Protein AF-0000000066308007 (afdb_homodimer)

Solvent-accessible surface area (backbone atoms only — not comparable to full-atom values): 14172 Å² total; per-residue (Å²): 117,72,58,58,56,45,52,54,43,48,51,48,31,51,53,23,46,52,50,33,68,73,47,66,70,82,47,74,56,42,32,33,19,32,52,32,23,48,40,46,24,46,46,45,45,50,49,50,47,42,51,47,39,41,73,73,72,40,85,70,68,54,69,69,58,38,45,49,50,35,39,74,67,61,76,40,51,70,71,55,44,50,50,50,50,50,46,53,49,48,39,49,38,63,68,66,31,72,88,63,61,59,62,69,59,53,55,56,48,53,76,45,44,66,56,53,49,52,51,47,51,50,51,47,52,50,48,53,58,69,75,99,115,72,57,57,57,46,51,54,43,48,52,48,30,50,53,23,47,53,48,32,66,73,47,66,69,80,46,73,56,42,32,34,20,33,52,32,23,48,38,46,25,48,48,45,46,49,49,51,48,41,52,46,39,42,72,72,72,41,85,72,68,55,69,69,57,40,45,49,50,35,40,74,69,61,74,41,52,70,71,56,44,51,51,51,50,51,47,53,50,48,39,49,37,63,67,68,31,69,91,65,58,60,61,69,58,52,55,56,48,54,75,45,44,66,57,52,50,52,52,47,51,50,52,48,54,50,48,52,59,69,75,100

Foldseek 3Di:
DLLVLLVVLLVLLVVLLVLLLVFDPPDDVRVVSNLVSLLSNLVSLLVLLQSLCVLVVHDRDDSLVSLVSCCVVVLDDPVLSVLNVLSVVLSVCSVPVVPDRDVVSVVVNSVCSVVVSVSSVSSSVSSVVSVD/DLLVLLVVLLVLLVVLLVLLLVFDPPDDVRVVSNLVSLLSNLVSLLVLLQSLCVLVVHDGDDSLVSLVSCCVVVLDDPVLSVLNVLSVVLSVCSVPVVVDRDVVSVVVNSVCSVVVSVSSVSSSVVSVVSVD

Secondary structure (DSSP, 8-state):
-HHHHHHHHHHHHHHHHHHHHH----SHHHHHHHHHHHHHHHHHHHHHHHHHHHHTT-----HHHHHHHHHHTTSS-HHHHHHHHHHHHHHHHHHH-GGG--HHHHHHHHTTHHHHHHHHHHHHHHHHHHH-/-HHHHHHHHHHHHHHHHHHHHH----SHHHHHHHHHHHHHHHHHHHHHHHHHHHHTTPPP--HHHHHHHHHHTTSS-HHHHHHHHHHHHHHHHHHH-GGG--HHHHHHHHTTHHHHHHHHHHHHHHHHHHH-

Organism: Archaeoglobus fulgidus (strain ATCC 49558 / DSM 4304 / JCM 9628 / NBRC 100126 / VC-16) (NCBI:txid224325)

Radius of gyration: 19.22 Å; Cα contacts (8 Å, |Δi|>4): 285; chains: 2; bounding box: 39×49×45 Å

InterPro domains:
  IPR008201 Ribonuclease HepT-like [PF01934] (5-120)
  IPR037038 tRNA nuclease HepT-like superfamily [G3DSA:1.20.120.580] (2-130)
  IPR052379 Type VII TA system RNase [PTHR33397] (5-122)

pLDDT: mean 93.44, std 7.89, range [47.69, 98.88]

Structure (mmCIF, N/CA/C/O backbone):
data_AF-0000000066308007-model_v1
#
loop_
_entity.id
_entity.type
_entity.pdbx_description
1 polymer 'Putative RNase AF_0947'
#
loop_
_atom_site.group_PDB
_atom_site.id
_atom_site.type_symbol
_atom_site.label_atom_id
_atom_site.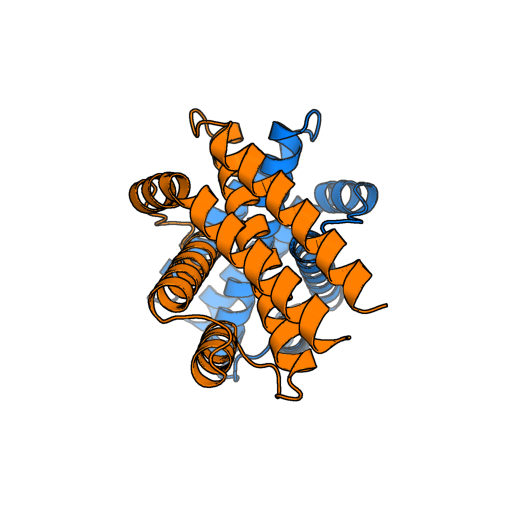label_alt_id
_atom_site.label_comp_id
_atom_site.label_asym_id
_atom_site.label_entity_id
_atom_site.label_seq_id
_atom_site.pdbx_PDB_ins_code
_atom_site.Cartn_x
_atom_site.Cartn_y
_atom_site.Cartn_z
_atom_site.occupancy
_atom_site.B_iso_or_equiv
_atom_site.auth_seq_id
_atom_site.auth_comp_id
_atom_site.auth_asym_id
_atom_site.auth_atom_id
_atom_site.pdbx_PDB_model_num
ATOM 1 N N . MET A 1 1 ? 5.168 10.391 25.219 1 47.69 1 MET A N 1
ATOM 2 C CA . MET A 1 1 ? 5.664 9.289 24.391 1 47.69 1 MET A CA 1
ATOM 3 C C . MET A 1 1 ? 4.941 9.25 23.047 1 47.69 1 MET A C 1
ATOM 5 O O . MET A 1 1 ? 5.562 9.031 22 1 47.69 1 MET A O 1
ATOM 9 N N . ARG A 1 2 ? 3.602 9.68 23.141 1 63.56 2 ARG A N 1
ATOM 10 C CA . ARG A 1 2 ? 2.707 9.68 21.984 1 63.56 2 ARG A CA 1
ATOM 11 C C . ARG A 1 2 ? 3.02 10.844 21.047 1 63.56 2 ARG A C 1
ATOM 13 O O . ARG A 1 2 ? 2.951 10.703 19.828 1 63.56 2 ARG A O 1
ATOM 20 N N . ARG A 1 3 ? 3.717 11.75 21.531 1 77.06 3 ARG A N 1
ATOM 21 C CA . ARG A 1 3 ? 4.047 12.93 20.75 1 77.06 3 ARG A CA 1
ATOM 22 C C . ARG A 1 3 ? 5.191 12.641 19.781 1 77.06 3 ARG A C 1
ATOM 24 O O . ARG A 1 3 ? 5.156 13.07 18.625 1 77.06 3 ARG A O 1
ATOM 31 N N . ARG A 1 4 ? 6.074 11.844 20.312 1 87 4 ARG A N 1
ATOM 32 C CA . ARG A 1 4 ? 7.246 11.539 19.5 1 87 4 ARG A CA 1
ATOM 33 C C . ARG A 1 4 ? 6.852 10.734 18.266 1 87 4 ARG A C 1
ATOM 35 O O . ARG A 1 4 ? 7.355 10.992 17.156 1 87 4 ARG A O 1
ATOM 42 N N . ARG A 1 5 ? 5.961 9.898 18.375 1 88.56 5 ARG A N 1
ATOM 43 C CA . ARG A 1 5 ? 5.527 9.078 17.25 1 88.56 5 ARG A CA 1
ATOM 44 C C . ARG A 1 5 ? 4.812 9.914 16.203 1 88.56 5 ARG A C 1
ATOM 46 O O . ARG A 1 5 ? 4.996 9.703 14.992 1 88.56 5 ARG A O 1
ATOM 53 N N . TYR A 1 6 ? 4.105 10.891 16.641 1 93.94 6 TYR A N 1
ATOM 54 C CA . TYR A 1 6 ? 3.418 11.789 15.727 1 93.94 6 TYR A CA 1
ATOM 55 C C . TYR A 1 6 ? 4.418 12.594 14.898 1 93.94 6 TYR A C 1
ATOM 57 O O . TYR A 1 6 ? 4.246 12.75 13.688 1 93.94 6 TYR A O 1
ATOM 65 N N . LEU A 1 7 ? 5.367 13.055 15.578 1 93.56 7 LEU A N 1
ATOM 66 C CA . LEU A 1 7 ? 6.348 13.906 14.914 1 93.56 7 LEU A CA 1
ATOM 67 C C . LEU A 1 7 ? 7.172 13.117 13.906 1 93.56 7 LEU A C 1
ATOM 69 O O . LEU A 1 7 ? 7.504 13.617 12.836 1 93.56 7 LEU A O 1
ATOM 73 N N . GLU A 1 8 ? 7.5 11.953 14.289 1 92.5 8 GLU A N 1
ATOM 74 C CA . GLU A 1 8 ? 8.227 11.086 13.359 1 92.5 8 GLU A CA 1
ATOM 75 C C . GLU A 1 8 ? 7.402 10.812 12.102 1 92.5 8 GLU A C 1
ATOM 77 O O . GLU A 1 8 ? 7.934 10.844 10.992 1 92.5 8 GLU A O 1
ATOM 82 N N . LYS A 1 9 ? 6.176 10.562 12.297 1 94 9 LYS A N 1
ATOM 83 C CA . LYS A 1 9 ? 5.297 10.32 11.156 1 94 9 LYS A CA 1
ATOM 84 C C . LYS A 1 9 ? 5.16 11.57 10.289 1 94 9 LYS A C 1
ATOM 86 O O . LYS A 1 9 ? 5.188 11.477 9.062 1 94 9 LYS A O 1
ATOM 91 N N . LEU A 1 10 ? 5.059 12.641 10.961 1 95.5 10 LEU A N 1
ATOM 92 C CA . LEU A 1 10 ? 4.922 13.891 10.227 1 95.5 10 LEU A CA 1
ATOM 93 C C . LEU A 1 10 ? 6.164 14.156 9.375 1 95.5 10 LEU A C 1
ATOM 95 O O . LEU A 1 10 ? 6.055 14.641 8.25 1 95.5 10 LEU A O 1
ATOM 99 N N . GLU A 1 11 ? 7.266 13.891 9.891 1 94.38 11 GLU A N 1
ATOM 100 C CA . GLU A 1 11 ? 8.5 14.055 9.133 1 94.38 11 GLU A CA 1
ATOM 101 C C . GLU A 1 11 ? 8.508 13.18 7.887 1 94.38 11 GLU A C 1
ATOM 103 O O . GLU A 1 11 ? 8.984 13.602 6.828 1 94.38 11 GLU A O 1
ATOM 108 N N . TRP A 1 12 ? 8 12.023 8.047 1 93.88 12 TRP A N 1
ATOM 109 C CA . TRP A 1 12 ? 7.934 11.109 6.906 1 93.88 12 TRP A CA 1
ATOM 110 C C . TRP A 1 12 ? 6.969 11.633 5.844 1 93.88 12 TRP A C 1
ATOM 112 O O . TRP A 1 12 ? 7.246 11.531 4.648 1 93.88 12 TRP A O 1
ATOM 122 N N . VAL A 1 13 ? 5.855 12.125 6.305 1 96.5 13 VAL A N 1
ATOM 123 C CA . VAL A 1 13 ? 4.902 12.703 5.371 1 96.5 13 VAL A CA 1
ATOM 124 C C . VAL A 1 13 ? 5.574 13.812 4.566 1 96.5 13 VAL A C 1
ATOM 126 O O . VAL A 1 13 ? 5.445 13.867 3.342 1 96.5 13 VAL A O 1
ATOM 129 N N . GLU A 1 14 ? 6.246 14.625 5.262 1 96.5 14 GLU A N 1
ATOM 130 C CA . GLU A 1 14 ? 6.93 15.75 4.621 1 96.5 14 GLU A CA 1
ATOM 131 C C . GLU A 1 14 ? 7.926 15.258 3.572 1 96.5 14 GLU A C 1
ATOM 133 O O . GLU A 1 14 ? 7.977 15.797 2.463 1 96.5 14 GLU A O 1
ATOM 138 N N . ARG A 1 15 ? 8.648 14.32 3.938 1 94.75 15 ARG A N 1
ATOM 139 C CA . ARG A 1 15 ? 9.656 13.766 3.037 1 94.75 15 ARG A CA 1
ATOM 140 C C . ARG A 1 15 ? 9.016 13.234 1.762 1 94.75 15 ARG A C 1
ATOM 142 O O . ARG A 1 15 ? 9.484 13.516 0.658 1 94.75 15 ARG A O 1
ATOM 149 N N . GLU A 1 16 ? 7.965 12.492 1.927 1 95.94 16 GLU A N 1
ATOM 150 C CA . GLU A 1 16 ? 7.332 11.852 0.775 1 95.94 16 GLU A CA 1
ATOM 151 C C . GLU A 1 16 ? 6.602 12.875 -0.088 1 95.94 16 GLU A C 1
ATOM 153 O O . GLU A 1 16 ? 6.621 12.789 -1.317 1 95.94 16 GLU A O 1
ATOM 158 N N . ILE A 1 17 ? 6.008 13.805 0.536 1 97.31 17 ILE A N 1
ATOM 159 C CA . ILE A 1 17 ? 5.305 14.836 -0.216 1 97.31 17 ILE A CA 1
ATOM 160 C C . ILE A 1 17 ? 6.309 15.68 -0.993 1 97.31 17 ILE A C 1
ATOM 162 O O . ILE A 1 17 ? 6.102 15.977 -2.174 1 97.31 17 ILE A O 1
ATOM 166 N N . ASN A 1 18 ? 7.395 16.062 -0.322 1 96.88 18 ASN A N 1
ATOM 167 C CA . ASN A 1 18 ? 8.438 16.812 -1.016 1 96.88 18 ASN A CA 1
ATOM 168 C C . ASN A 1 18 ? 8.977 16.047 -2.215 1 96.88 18 ASN A C 1
ATOM 170 O O . ASN A 1 18 ? 9.148 16.609 -3.297 1 96.88 18 ASN A O 1
ATOM 174 N N . PHE A 1 19 ? 9.188 14.828 -2.049 1 97 19 PH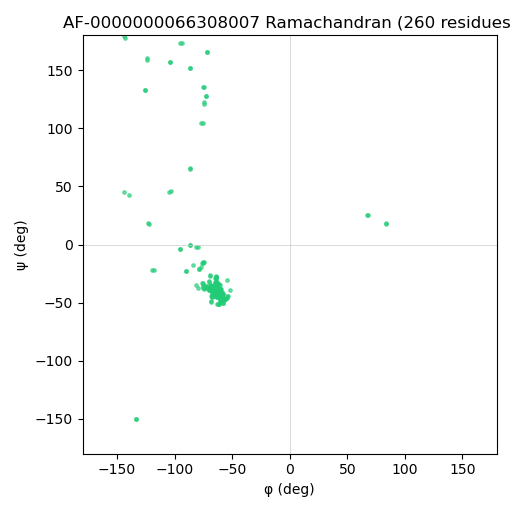E A N 1
ATOM 175 C CA . PHE A 1 19 ? 9.68 14.016 -3.158 1 97 19 PHE A CA 1
ATOM 176 C C . PHE A 1 19 ? 8.68 14.008 -4.309 1 97 19 PHE A C 1
ATOM 178 O O . PHE A 1 19 ? 9.039 14.273 -5.457 1 97 19 PHE A O 1
ATOM 185 N N . ALA A 1 20 ? 7.438 13.703 -3.975 1 97 20 ALA A N 1
ATOM 186 C CA . ALA A 1 20 ? 6.414 13.562 -5.008 1 97 20 ALA A CA 1
ATOM 187 C C . ALA A 1 20 ? 6.242 14.867 -5.781 1 97 20 ALA A C 1
ATOM 189 O O . ALA A 1 20 ? 6.039 14.852 -7 1 97 20 ALA A O 1
ATOM 190 N N . THR A 1 21 ? 6.324 15.945 -5.074 1 95.81 21 THR A N 1
ATOM 191 C CA . THR A 1 21 ? 6.082 17.25 -5.695 1 95.81 21 THR A CA 1
ATOM 192 C C . THR A 1 21 ? 7.305 17.703 -6.484 1 95.81 21 THR A C 1
ATOM 194 O O . THR A 1 21 ? 7.184 18.516 -7.41 1 95.81 21 THR A O 1
ATOM 197 N N . GLU A 1 22 ? 8.43 17.188 -6.191 1 95.56 22 GLU A N 1
ATOM 198 C CA . GLU A 1 22 ? 9.672 17.641 -6.805 1 95.56 22 GLU A CA 1
ATOM 199 C C . GLU A 1 22 ? 10.047 16.766 -8 1 95.56 22 GLU A C 1
ATOM 201 O O . GLU A 1 22 ? 11.023 17.047 -8.695 1 95.56 22 GLU A O 1
ATOM 206 N N . HIS A 1 23 ? 9.305 15.758 -8.25 1 95.19 23 HIS A N 1
ATOM 207 C CA . HIS A 1 23 ? 9.633 14.828 -9.328 1 95.19 23 HIS A CA 1
ATOM 208 C C . HIS A 1 23 ? 8.461 14.664 -10.281 1 95.19 23 HIS A C 1
ATOM 210 O O . HIS A 1 23 ? 7.316 14.5 -9.852 1 95.19 23 HIS A O 1
ATOM 216 N N . ALA A 1 24 ? 8.789 14.758 -11.586 1 92.5 24 ALA A N 1
ATOM 217 C CA . ALA A 1 24 ? 7.793 14.492 -12.617 1 92.5 24 ALA A CA 1
ATOM 218 C C . ALA A 1 24 ? 7.734 13.008 -12.961 1 92.5 24 ALA A C 1
ATOM 220 O O . ALA A 1 24 ? 8.711 12.281 -12.773 1 92.5 24 ALA A O 1
ATOM 221 N N . MET A 1 25 ? 6.598 12.602 -13.383 1 92.94 25 MET A N 1
ATOM 222 C CA . MET A 1 25 ? 6.441 11.227 -13.844 1 92.94 25 MET A CA 1
ATOM 223 C C . MET A 1 25 ? 6.816 11.094 -15.312 1 92.94 25 MET A C 1
ATOM 225 O O . MET A 1 25 ? 5.996 10.68 -16.141 1 92.94 25 MET A O 1
ATOM 229 N N . SER A 1 26 ? 8.016 11.305 -15.562 1 93.75 26 SER A N 1
ATOM 230 C CA . SER A 1 26 ? 8.484 11.508 -16.938 1 93.75 26 SER A CA 1
ATOM 231 C C . SER A 1 26 ? 8.875 10.188 -17.578 1 93.75 26 SER A C 1
ATOM 233 O O . SER A 1 26 ? 9.031 10.109 -18.797 1 93.75 26 SER A O 1
ATOM 235 N N . ASP A 1 27 ? 9.195 9.188 -16.906 1 95.38 27 ASP A N 1
ATOM 236 C CA . ASP A 1 27 ? 9.484 7.824 -17.359 1 95.38 27 ASP A CA 1
ATOM 237 C C . ASP A 1 27 ? 8.969 6.793 -16.359 1 95.38 27 ASP A C 1
ATOM 239 O O . ASP A 1 27 ? 8.43 7.152 -15.312 1 95.38 27 ASP A O 1
ATOM 243 N N . GLU A 1 28 ? 9.156 5.566 -16.719 1 95.19 28 GLU A N 1
ATOM 244 C CA . GLU A 1 28 ? 8.562 4.496 -15.922 1 95.19 28 GLU A CA 1
ATOM 245 C C . GLU A 1 28 ? 9.172 4.43 -14.523 1 95.19 28 GLU A C 1
ATOM 247 O O . GLU A 1 28 ? 8.477 4.125 -13.555 1 95.19 28 GLU A O 1
ATOM 252 N N . VAL A 1 29 ? 10.43 4.695 -14.414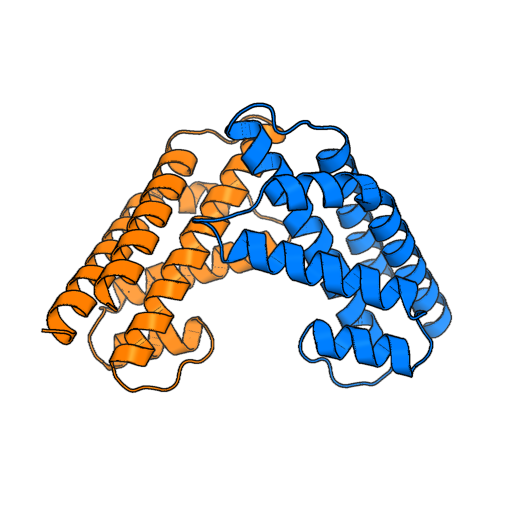 1 97.31 29 VAL A N 1
ATOM 253 C CA . VAL A 1 29 ? 11.117 4.648 -13.125 1 97.31 29 VAL A CA 1
ATOM 254 C C . VAL A 1 29 ? 10.609 5.785 -12.234 1 97.31 29 VAL A C 1
ATOM 256 O O . VAL A 1 29 ? 10.219 5.551 -11.094 1 97.31 29 VAL A O 1
ATOM 259 N N . ARG A 1 30 ? 10.57 6.953 -12.734 1 96.75 30 ARG A N 1
ATOM 260 C CA . ARG A 1 30 ? 10.117 8.109 -11.961 1 96.75 30 ARG A CA 1
ATOM 261 C C . ARG A 1 30 ? 8.633 8 -11.633 1 96.75 30 ARG A C 1
ATOM 263 O O . ARG A 1 30 ? 8.203 8.406 -10.547 1 96.75 30 ARG A O 1
ATOM 270 N N . LYS A 1 31 ? 7.926 7.473 -12.578 1 95.62 31 LYS A N 1
ATOM 271 C CA . LYS A 1 31 ? 6.504 7.262 -12.328 1 95.62 31 LYS A CA 1
ATOM 272 C C . LYS A 1 31 ? 6.289 6.367 -11.109 1 95.62 31 LYS A C 1
ATOM 274 O O . LYS A 1 31 ? 5.531 6.719 -10.203 1 95.62 31 LYS A O 1
ATOM 279 N N . ARG A 1 32 ? 6.961 5.27 -11.102 1 95.75 32 ARG A N 1
ATOM 280 C CA . ARG A 1 32 ? 6.84 4.348 -9.977 1 95.75 32 ARG A CA 1
ATOM 281 C C . ARG A 1 32 ? 7.312 5 -8.68 1 95.75 32 ARG A C 1
ATOM 283 O O . ARG A 1 32 ? 6.703 4.805 -7.625 1 95.75 32 ARG A O 1
ATOM 290 N N . ALA A 1 33 ? 8.352 5.758 -8.773 1 97 33 ALA A N 1
ATOM 291 C CA . ALA 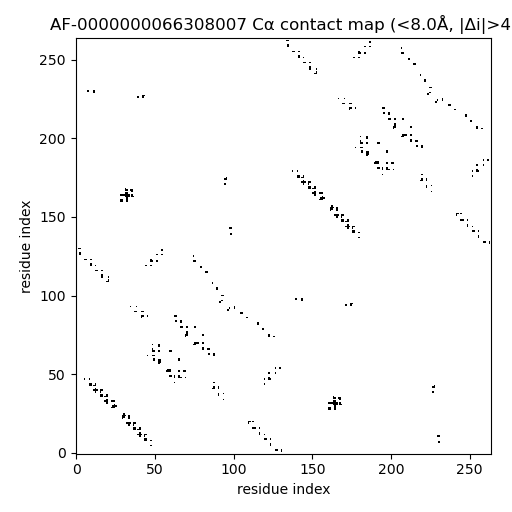A 1 33 ? 8.883 6.422 -7.59 1 97 33 ALA A CA 1
ATOM 292 C C . ALA A 1 33 ? 7.875 7.414 -7.016 1 97 33 ALA A C 1
ATOM 294 O O . ALA A 1 33 ? 7.664 7.461 -5.801 1 97 33 ALA A O 1
ATOM 295 N N . VAL A 1 34 ? 7.273 8.141 -7.879 1 96.75 34 VAL A N 1
ATOM 296 C CA . VAL A 1 34 ? 6.305 9.148 -7.457 1 96.75 34 VAL A CA 1
ATOM 297 C C . VAL A 1 34 ? 5.07 8.469 -6.875 1 96.75 34 VAL A C 1
ATOM 299 O O . VAL A 1 34 ? 4.559 8.883 -5.832 1 96.75 34 VAL A O 1
ATOM 302 N N . LEU A 1 35 ? 4.613 7.473 -7.504 1 95.69 35 LEU A N 1
ATOM 303 C CA . LEU A 1 35 ? 3.453 6.738 -7.012 1 95.69 35 LEU A CA 1
ATOM 304 C C . LEU A 1 35 ? 3.727 6.148 -5.633 1 95.69 35 LEU A C 1
ATOM 306 O O . LEU A 1 35 ? 2.867 6.199 -4.75 1 95.69 35 LEU A O 1
ATOM 310 N N . TYR A 1 36 ? 4.871 5.68 -5.414 1 95.31 36 TYR A N 1
ATOM 311 C CA . TYR A 1 36 ? 5.273 5.168 -4.109 1 95.31 36 TYR A CA 1
ATOM 312 C C . TYR A 1 36 ? 5.188 6.258 -3.047 1 95.31 36 TYR A C 1
ATOM 314 O O . TYR A 1 36 ? 4.664 6.031 -1.955 1 95.31 36 TYR A O 1
ATOM 322 N N . SER A 1 37 ? 5.719 7.336 -3.398 1 95.81 37 SER A N 1
ATOM 323 C CA . SER A 1 37 ? 5.793 8.43 -2.438 1 95.81 37 SER A CA 1
ATOM 324 C C . SER A 1 37 ? 4.402 8.945 -2.076 1 95.81 37 SER A C 1
ATOM 326 O O . SER A 1 37 ? 4.129 9.242 -0.911 1 95.81 37 SER A O 1
ATOM 328 N N . ILE A 1 38 ? 3.568 9.023 -3.092 1 96.31 38 ILE A N 1
ATOM 329 C CA . ILE A 1 38 ? 2.197 9.453 -2.836 1 96.31 38 ILE A CA 1
ATOM 330 C C . ILE A 1 38 ? 1.504 8.445 -1.921 1 96.31 38 ILE A C 1
ATOM 332 O O . ILE A 1 38 ? 0.912 8.828 -0.908 1 96.31 38 ILE A O 1
ATOM 336 N N . MET A 1 39 ? 1.573 7.246 -2.271 1 95.12 39 MET A N 1
ATOM 337 C CA . MET A 1 39 ? 0.941 6.184 -1.496 1 95.12 39 MET A CA 1
ATOM 338 C C . MET A 1 39 ? 1.439 6.191 -0.055 1 95.12 39 MET A C 1
ATOM 340 O O . MET A 1 39 ? 0.642 6.133 0.883 1 95.12 39 MET A O 1
ATOM 344 N N . THR A 1 40 ? 2.727 6.285 0.116 1 94.94 40 THR A N 1
ATOM 345 C CA . THR A 1 40 ? 3.336 6.27 1.441 1 94.94 40 THR A CA 1
ATOM 346 C C . THR A 1 40 ? 2.902 7.484 2.252 1 94.94 40 THR A C 1
ATOM 348 O O . THR A 1 40 ? 2.559 7.363 3.43 1 94.94 40 THR A O 1
ATOM 351 N N . ALA A 1 41 ? 2.908 8.641 1.624 1 96.06 41 ALA A N 1
ATOM 352 C CA . ALA A 1 41 ? 2.48 9.844 2.322 1 96.06 41 ALA A CA 1
ATOM 353 C C . ALA A 1 41 ? 1.061 9.695 2.861 1 96.06 41 ALA A C 1
ATOM 355 O O . ALA A 1 41 ? 0.802 9.977 4.035 1 96.06 41 ALA A O 1
ATOM 356 N N . VAL A 1 42 ? 0.204 9.219 1.976 1 97 42 VAL A N 1
ATOM 357 C CA . VAL A 1 42 ? -1.196 9.078 2.361 1 97 42 VAL A CA 1
ATOM 358 C C . VAL A 1 42 ? -1.329 8.031 3.463 1 97 42 VAL A C 1
ATOM 360 O O . VAL A 1 42 ? -2.072 8.227 4.426 1 97 42 VAL A O 1
ATOM 363 N N . GLU A 1 43 ? -0.637 6.996 3.326 1 95.38 43 GLU A N 1
ATOM 364 C CA . GLU A 1 43 ? -0.661 5.941 4.336 1 95.38 43 GLU A CA 1
ATOM 365 C C . GLU A 1 43 ? -0.243 6.477 5.703 1 95.38 43 GLU A C 1
ATOM 367 O O . GLU A 1 43 ? -0.881 6.176 6.715 1 95.38 43 GLU A O 1
ATOM 372 N N . VAL A 1 44 ? 0.755 7.172 5.754 1 95.88 44 VAL A N 1
ATOM 373 C CA . VAL A 1 44 ? 1.265 7.695 7.02 1 95.88 44 VAL A CA 1
ATOM 374 C C . VAL A 1 44 ? 0.268 8.688 7.605 1 95.88 44 VAL A C 1
ATOM 376 O O . VAL A 1 44 ? 0.051 8.719 8.82 1 95.88 44 VAL A O 1
ATOM 379 N N . VAL A 1 45 ? -0.343 9.484 6.75 1 97.44 45 VAL A N 1
ATOM 380 C CA . VAL A 1 45 ? -1.36 10.414 7.227 1 97.44 45 VAL A CA 1
ATOM 381 C C . VAL A 1 45 ? -2.523 9.641 7.844 1 97.44 45 VAL A C 1
ATOM 383 O O . VAL A 1 45 ? -3.037 10.016 8.898 1 97.44 45 VAL A O 1
ATOM 386 N N . MET A 1 46 ? -2.912 8.578 7.203 1 97.56 46 MET A N 1
ATOM 387 C CA . MET A 1 46 ? -3.996 7.77 7.75 1 97.56 46 MET A CA 1
ATOM 388 C C . MET A 1 46 ? -3.592 7.145 9.078 1 97.56 46 MET A C 1
ATOM 390 O O . MET A 1 46 ? -4.43 6.965 9.969 1 97.56 46 MET A O 1
ATOM 394 N N . ASP A 1 47 ? -2.336 6.824 9.25 1 95.44 47 ASP A N 1
ATOM 395 C CA . ASP A 1 47 ? -1.833 6.348 10.539 1 95.44 47 ASP A CA 1
ATOM 396 C C . ASP A 1 47 ? -1.978 7.418 11.617 1 95.44 47 ASP A C 1
ATOM 398 O O . ASP A 1 47 ? -2.326 7.113 12.758 1 95.44 47 ASP A O 1
ATOM 402 N N . ILE A 1 48 ? -1.67 8.617 11.227 1 96.81 48 ILE A N 1
ATOM 403 C CA . ILE A 1 48 ? -1.826 9.734 12.156 1 96.81 48 ILE A CA 1
ATOM 404 C C . ILE A 1 48 ? -3.295 9.875 12.555 1 96.81 48 ILE A C 1
ATOM 406 O O . ILE A 1 48 ? -3.611 10.062 13.727 1 96.81 48 ILE A O 1
ATOM 410 N N . VAL A 1 49 ? -4.18 9.734 11.57 1 98.25 49 VAL A N 1
ATOM 411 C CA . VAL A 1 49 ? -5.617 9.789 11.82 1 98.25 49 VAL A CA 1
ATOM 412 C C . VAL A 1 49 ? -6.008 8.711 12.828 1 98.25 49 VAL A C 1
ATOM 414 O O . VAL A 1 49 ? -6.699 8.984 13.805 1 98.25 49 VAL A O 1
ATOM 417 N N . ALA A 1 50 ? -5.551 7.566 12.609 1 97.31 50 ALA A N 1
ATOM 418 C CA . ALA A 1 50 ? -5.875 6.449 13.492 1 97.31 50 ALA A CA 1
ATOM 419 C C . ALA A 1 50 ? -5.348 6.691 14.906 1 97.31 50 ALA A C 1
ATOM 421 O O . ALA A 1 50 ? -6.031 6.398 15.891 1 97.31 50 ALA A O 1
ATOM 422 N N . MET A 1 51 ? -4.145 7.168 14.961 1 96.69 51 MET A N 1
ATOM 423 C CA . MET A 1 51 ? -3.545 7.461 16.25 1 96.69 51 MET A CA 1
ATOM 424 C C . MET A 1 51 ? -4.363 8.5 17.016 1 96.69 51 MET A C 1
ATOM 426 O O . MET A 1 51 ? -4.566 8.383 18.219 1 96.69 51 MET A O 1
ATOM 430 N N . LEU A 1 52 ? -4.797 9.492 16.297 1 97.06 52 LEU A N 1
ATOM 431 C CA . LEU A 1 52 ? -5.594 10.539 16.938 1 97.06 52 LEU A CA 1
ATOM 432 C C . LEU A 1 52 ? -6.93 9.992 17.422 1 97.06 52 LEU A C 1
ATOM 434 O O . LEU A 1 52 ? -7.406 10.359 18.484 1 97.06 52 LEU A O 1
ATOM 438 N N . VAL A 1 53 ? -7.594 9.164 16.641 1 97.75 53 VAL A N 1
ATOM 439 C CA . VAL A 1 53 ? -8.844 8.516 17.047 1 97.75 53 VAL A CA 1
ATOM 440 C C . VAL A 1 53 ? -8.641 7.766 18.359 1 97.75 53 VAL A C 1
ATOM 442 O O . VAL A 1 53 ? -9.461 7.871 19.266 1 97.75 53 VAL A O 1
ATOM 445 N N . LYS A 1 54 ? -7.559 7.051 18.391 1 96.62 54 LYS A N 1
ATOM 446 C CA . LYS A 1 54 ? -7.23 6.309 19.609 1 96.62 54 LYS A CA 1
ATOM 447 C C . LYS A 1 54 ? -7.023 7.254 20.781 1 96.62 54 LYS A C 1
ATOM 449 O O . LYS A 1 54 ? -7.508 6.992 21.891 1 96.62 54 LYS A O 1
ATOM 454 N N . ASP A 1 55 ? -6.375 8.312 20.562 1 95.06 55 ASP A N 1
ATOM 455 C CA . ASP A 1 55 ? -6.102 9.289 21.609 1 95.06 55 ASP A CA 1
ATOM 456 C C . ASP A 1 55 ? -7.398 9.914 22.125 1 95.06 55 ASP A C 1
ATOM 458 O O . ASP A 1 55 ? -7.473 10.336 23.281 1 95.06 55 ASP A O 1
ATOM 462 N N . LEU A 1 56 ? -8.383 9.984 21.312 1 95.44 56 LEU A N 1
ATOM 463 C CA . LEU A 1 56 ? -9.688 10.523 21.688 1 95.44 56 LEU A CA 1
ATOM 464 C C . LEU A 1 56 ? -10.508 9.484 22.453 1 95.44 56 LEU A C 1
ATOM 466 O O . LEU A 1 56 ? -11.633 9.758 22.859 1 95.44 56 LEU A O 1
ATOM 470 N N . GLY A 1 57 ? -9.914 8.305 22.578 1 96.06 57 GLY A N 1
ATOM 471 C CA . GLY A 1 57 ? -10.594 7.254 23.312 1 96.06 57 GLY A CA 1
ATOM 472 C C . GLY A 1 57 ? -11.602 6.488 22.484 1 96.06 57 GLY A C 1
ATOM 473 O O 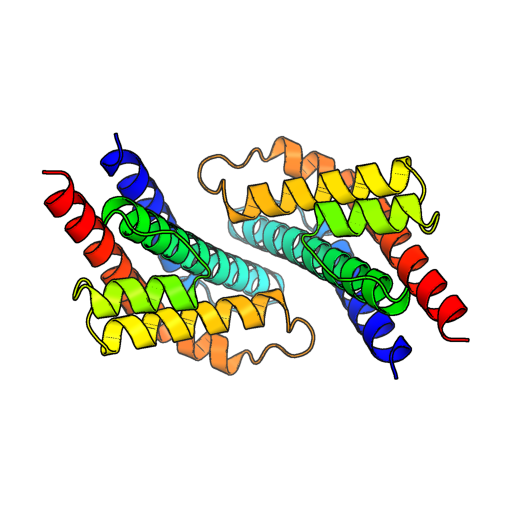. GLY A 1 57 ? -12.516 5.863 23.031 1 96.06 57 GLY A O 1
ATOM 474 N N . LYS A 1 58 ? -11.484 6.586 21.25 1 97.56 58 LYS A N 1
ATOM 475 C CA . LYS A 1 58 ? -12.43 5.914 20.359 1 97.56 58 LYS A CA 1
ATOM 476 C C . LYS A 1 58 ? -11.812 4.672 19.734 1 97.56 58 LYS A C 1
ATOM 478 O O . LYS A 1 58 ? -10.586 4.566 19.625 1 97.56 58 LYS A O 1
ATOM 483 N N . GLN A 1 59 ? -12.641 3.787 19.328 1 98.38 59 GLN A N 1
ATOM 484 C CA . GLN A 1 59 ? -12.188 2.578 18.656 1 98.38 59 GLN A CA 1
ATOM 485 C C . GLN A 1 59 ? -11.703 2.887 17.234 1 98.38 59 GLN A C 1
ATOM 487 O O . GLN A 1 59 ? -12.398 3.547 16.469 1 98.38 59 GLN A O 1
ATOM 492 N N . VAL A 1 60 ? -10.547 2.453 16.969 1 98.25 60 VAL A N 1
ATOM 493 C CA . VAL A 1 60 ? -10.008 2.623 15.625 1 98.25 60 VAL A CA 1
ATOM 494 C C . VAL A 1 60 ? -10.68 1.64 14.672 1 98.25 60 VAL A C 1
ATOM 496 O O . VAL A 1 60 ? -10.891 0.474 15.016 1 98.25 60 VAL A O 1
ATOM 499 N N . GLU A 1 61 ? -11.062 2.105 13.508 1 97.81 61 GLU A N 1
ATOM 500 C CA . GLU A 1 61 ? -11.68 1.3 12.461 1 97.81 61 GLU A CA 1
ATOM 501 C C . GLU A 1 61 ? -11.039 1.582 11.102 1 97.81 61 GLU A C 1
ATOM 503 O O . GLU A 1 61 ? -9.82 1.73 11 1 97.81 61 GLU A O 1
ATOM 508 N N . ASP A 1 62 ? -11.758 1.462 10.008 1 97 62 ASP A N 1
ATOM 509 C CA . ASP A 1 62 ? -11.188 1.728 8.695 1 97 62 ASP A CA 1
ATOM 510 C C . ASP A 1 62 ? -10.953 3.223 8.492 1 97 62 ASP A C 1
ATOM 512 O O . ASP A 1 62 ? -11.539 4.051 9.188 1 97 62 ASP A O 1
ATOM 516 N N . ASP A 1 63 ? -10.219 3.523 7.52 1 97.75 63 ASP A N 1
ATOM 517 C CA . ASP A 1 63 ? -9.75 4.891 7.32 1 97.75 63 ASP A CA 1
ATOM 518 C C . ASP A 1 63 ? -10.93 5.852 7.156 1 97.75 63 ASP A C 1
ATOM 520 O O . ASP A 1 63 ? -10.93 6.945 7.73 1 97.75 63 ASP A O 1
ATOM 524 N N . TYR A 1 64 ? -11.938 5.457 6.383 1 98.44 64 TYR A N 1
ATOM 525 C CA . TYR A 1 64 ? -13.078 6.324 6.145 1 98.44 64 TYR A CA 1
ATOM 526 C C . TYR A 1 64 ? -13.852 6.586 7.434 1 98.44 64 TYR A C 1
ATOM 528 O O . TYR A 1 64 ? -14.227 7.723 7.719 1 98.44 64 TYR A O 1
ATOM 536 N N . THR A 1 65 ? -14.016 5.562 8.156 1 98.69 65 THR A N 1
ATOM 537 C CA . THR A 1 65 ? -14.695 5.684 9.445 1 98.69 65 THR A CA 1
ATOM 538 C C . THR A 1 65 ? -13.875 6.539 10.406 1 98.69 65 THR A C 1
ATOM 540 O O . THR A 1 65 ? -14.43 7.375 11.125 1 98.69 65 THR A O 1
ATOM 543 N N . ASN A 1 66 ? -12.602 6.324 10.422 1 98.81 66 ASN A N 1
ATOM 544 C CA . ASN A 1 66 ? -11.727 7.109 11.289 1 98.81 66 ASN A CA 1
ATOM 545 C C . ASN A 1 66 ? -11.781 8.594 10.953 1 98.81 66 ASN A C 1
ATOM 547 O O . ASN A 1 66 ? -11.797 9.438 11.844 1 98.81 66 ASN A O 1
ATOM 551 N N . ILE A 1 67 ? -11.844 8.891 9.672 1 98.88 67 ILE A N 1
ATOM 552 C CA . ILE A 1 67 ? -11.969 10.273 9.242 1 98.88 67 ILE A CA 1
ATOM 553 C C . ILE A 1 67 ? -13.281 10.859 9.75 1 98.88 67 ILE A C 1
ATOM 555 O O . ILE A 1 67 ? -13.32 11.977 10.273 1 98.88 67 ILE A O 1
ATOM 559 N N . SER A 1 68 ? -14.328 10.102 9.609 1 98.81 68 SER A N 1
ATOM 560 C CA . SER A 1 68 ? -15.648 10.547 10.055 1 98.81 68 SER A CA 1
ATOM 561 C C . SER A 1 68 ? -15.656 10.828 11.555 1 98.81 68 SER A C 1
ATOM 563 O O . SER A 1 68 ? -16.297 11.773 12.008 1 98.81 68 SER A O 1
ATOM 565 N N . LYS A 1 69 ? -14.977 10.031 12.281 1 98.62 69 LYS A N 1
ATOM 566 C CA . LYS A 1 69 ? -14.898 10.219 13.727 1 98.62 69 LYS A CA 1
ATOM 567 C C . LYS A 1 69 ? -14.227 11.547 14.07 1 98.62 69 LYS A C 1
ATOM 569 O O . LYS A 1 69 ? -14.68 12.266 14.969 1 98.62 69 LYS A O 1
ATOM 574 N N . LEU A 1 70 ? -13.156 11.812 13.367 1 98.38 70 LEU A N 1
ATOM 575 C CA . LEU A 1 70 ? -12.477 13.078 13.633 1 98.38 70 LEU A CA 1
ATOM 576 C C . LEU A 1 70 ? -13.375 14.258 13.297 1 98.38 70 LEU A C 1
ATOM 578 O O . LEU A 1 70 ? -13.328 15.289 13.977 1 98.38 70 LEU A O 1
ATOM 582 N N . LEU A 1 71 ? -14.133 14.078 12.18 1 98.62 71 LEU A N 1
ATOM 583 C CA . LEU A 1 71 ? -15.07 15.125 11.797 1 98.62 71 LEU A CA 1
ATOM 584 C C . LEU A 1 71 ? -16.156 15.305 12.852 1 98.62 71 LEU A C 1
ATOM 586 O O . LEU A 1 71 ? -16.469 16.438 13.242 1 98.62 71 LEU A O 1
ATOM 590 N N . GLU A 1 72 ? -16.656 14.219 13.312 1 98.25 72 GLU A N 1
ATOM 591 C CA . GLU A 1 72 ? -17.703 14.242 14.328 1 98.25 72 GLU A CA 1
ATOM 592 C C . GLU A 1 72 ? -17.203 14.883 15.617 1 98.25 72 GLU A C 1
ATOM 594 O O . GLU A 1 72 ? -17.969 15.562 16.312 1 98.25 72 GLU A O 1
ATOM 599 N N . GLU A 1 73 ? -15.977 14.719 15.953 1 97.19 73 GLU A N 1
ATOM 600 C CA . GLU A 1 73 ? -15.375 15.25 17.172 1 97.19 73 GLU A CA 1
ATOM 601 C C . GLU A 1 73 ? -14.875 16.672 16.969 1 97.19 73 GLU A C 1
ATOM 603 O O . GLU A 1 73 ? -14.242 17.266 17.844 1 97.19 73 GLU A O 1
ATOM 608 N N . CYS A 1 74 ? -15.062 17.125 15.766 1 97.19 74 CYS A N 1
ATOM 609 C CA . CYS A 1 74 ? -14.742 18.5 15.406 1 97.19 74 CYS A CA 1
ATOM 610 C C . CYS A 1 74 ? -13.234 18.75 15.453 1 97.19 74 CYS A C 1
ATOM 612 O O . CYS A 1 74 ? -12.789 19.844 15.75 1 97.19 74 CYS A O 1
ATOM 614 N N . VAL A 1 75 ? -12.523 17.703 15.281 1 96.81 75 VAL A N 1
ATOM 615 C CA . VAL A 1 75 ? -11.07 17.828 15.18 1 96.81 75 VAL A CA 1
ATOM 616 C C . VAL A 1 75 ? -10.688 18.391 13.82 1 96.81 75 VAL A C 1
ATOM 618 O O . VAL A 1 75 ? -9.703 19.125 13.695 1 96.81 75 VAL A O 1
ATOM 621 N N . ILE A 1 76 ? -11.438 17.953 12.836 1 98.12 76 ILE A N 1
ATOM 622 C CA . ILE A 1 76 ? -11.25 18.453 11.477 1 98.12 76 ILE A CA 1
ATOM 623 C C . ILE A 1 76 ? -12.578 19.016 10.953 1 98.12 76 ILE A C 1
ATOM 625 O O . ILE A 1 76 ? -13.641 18.703 11.5 1 98.12 76 ILE A O 1
ATOM 629 N N . GLU A 1 77 ? -12.461 19.875 9.945 1 98.06 77 GLU A N 1
ATOM 630 C CA . GLU A 1 77 ? -13.641 20.406 9.273 1 98.06 77 GLU A CA 1
ATOM 631 C C . GLU A 1 77 ? -14 19.578 8.039 1 98.06 77 GLU A C 1
ATOM 633 O O . GLU A 1 77 ? -13.234 18.703 7.633 1 98.06 77 GLU A O 1
ATOM 638 N N . GLU A 1 78 ? -15.156 19.891 7.414 1 98.38 78 GLU A N 1
ATOM 639 C CA . GLU A 1 78 ? -15.664 19.094 6.297 1 98.38 78 GLU A CA 1
ATOM 640 C C . GLU A 1 78 ? -14.711 19.141 5.109 1 98.38 78 GLU A C 1
ATOM 642 O O . GLU A 1 78 ? -14.516 18.125 4.43 1 98.38 78 GLU A O 1
ATOM 647 N N . SER A 1 79 ? -14.109 20.266 4.859 1 97.94 79 SER A N 1
ATOM 648 C CA . SER A 1 79 ? -13.188 20.391 3.732 1 97.94 79 SER A CA 1
ATOM 649 C C . SER A 1 79 ? -11.961 19.516 3.926 1 97.94 79 SER A C 1
ATOM 651 O O . SER A 1 79 ? -11.461 18.906 2.969 1 97.94 79 SER A O 1
ATOM 653 N N . GLU A 1 80 ? -11.477 19.438 5.18 1 98.19 80 GLU A N 1
ATOM 654 C CA . GLU A 1 80 ? -10.328 18.594 5.496 1 98.19 80 GLU A CA 1
ATOM 655 C C . GLU A 1 80 ? -10.688 17.109 5.406 1 98.19 80 GLU A C 1
ATOM 657 O O . GLU A 1 80 ? -9.891 16.297 4.914 1 98.19 80 GLU A O 1
ATOM 662 N N . ALA A 1 81 ? -11.906 16.828 5.883 1 98.62 81 ALA A N 1
ATOM 663 C CA . ALA A 1 81 ? -12.391 15.445 5.789 1 98.62 81 ALA A CA 1
ATOM 664 C C . ALA A 1 81 ? -12.484 15 4.332 1 98.62 81 ALA A C 1
ATOM 666 O O . ALA A 1 81 ? -12.07 13.891 3.986 1 98.62 81 ALA A O 1
ATOM 667 N N . GLU A 1 82 ? -13.031 15.875 3.551 1 98.12 82 GLU A N 1
ATOM 668 C CA . GLU A 1 82 ? -13.164 15.57 2.129 1 98.12 82 GLU A CA 1
ATOM 669 C C . GLU A 1 82 ? -11.805 15.359 1.474 1 98.12 82 GLU A C 1
ATOM 671 O O . GLU A 1 82 ? -11.641 14.453 0.65 1 98.12 82 GLU A O 1
ATOM 676 N N . LEU A 1 83 ? -10.883 16.188 1.813 1 97.88 83 LEU A N 1
ATOM 677 C CA . LEU A 1 83 ? -9.523 16.062 1.291 1 97.88 83 LEU A CA 1
ATOM 678 C C . LEU A 1 83 ? -8.914 14.719 1.683 1 97.88 83 LEU A C 1
ATOM 680 O O . LEU A 1 83 ? -8.328 14.023 0.844 1 97.88 83 LEU A O 1
ATOM 684 N N . LEU A 1 84 ? -9.062 14.359 2.941 1 98.44 84 LEU A N 1
ATOM 685 C CA . LEU A 1 84 ? -8.516 13.094 3.434 1 98.44 84 LEU A CA 1
ATOM 686 C C . LEU A 1 84 ? -9.172 11.914 2.723 1 98.44 84 LEU A C 1
ATOM 688 O O . LEU A 1 84 ? -8.484 10.961 2.34 1 98.44 84 LEU A O 1
ATOM 692 N N . ARG A 1 85 ? -10.438 11.992 2.527 1 98.38 85 ARG A N 1
ATOM 693 C CA . ARG A 1 85 ? -11.148 10.914 1.842 1 98.38 85 ARG A CA 1
ATOM 694 C C . ARG A 1 85 ? -10.688 10.789 0.395 1 98.38 85 ARG A C 1
ATOM 696 O O . ARG A 1 85 ? -10.547 9.68 -0.123 1 98.38 85 ARG A O 1
ATOM 703 N N . ARG A 1 86 ? -10.508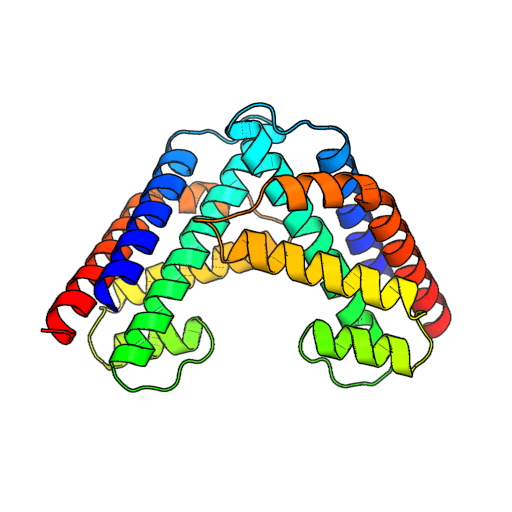 11.859 -0.209 1 96.81 86 ARG A N 1
ATOM 704 C CA . ARG A 1 86 ? -10.047 11.867 -1.594 1 96.81 86 ARG A CA 1
ATOM 705 C C . ARG A 1 86 ? -8.688 11.195 -1.726 1 96.81 86 ARG A C 1
ATOM 707 O O . ARG A 1 86 ? -8.484 10.367 -2.617 1 96.81 86 ARG A O 1
ATOM 714 N N . TYR A 1 87 ? -7.785 11.523 -0.857 1 97.44 87 TYR A N 1
ATOM 715 C CA . TYR A 1 87 ? -6.445 10.953 -0.944 1 97.44 87 TYR A CA 1
ATOM 716 C C . TYR A 1 87 ? -6.445 9.492 -0.522 1 97.44 87 TYR A C 1
ATOM 718 O O . TYR A 1 87 ? -5.676 8.688 -1.05 1 97.44 87 TYR A O 1
ATOM 726 N N . ASN A 1 88 ? -7.27 9.203 0.457 1 9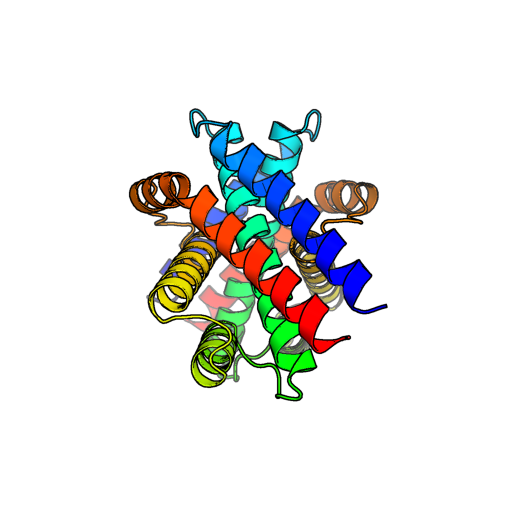7.12 88 ASN A N 1
ATOM 727 C CA . ASN A 1 88 ? -7.441 7.789 0.78 1 97.12 88 ASN A CA 1
ATOM 728 C C . ASN A 1 88 ? -7.961 6.996 -0.419 1 97.12 88 ASN A C 1
ATOM 730 O O . ASN A 1 88 ? -7.5 5.883 -0.677 1 97.12 88 ASN A O 1
ATOM 734 N N . GLY A 1 89 ? -8.93 7.609 -1.106 1 94.88 89 GLY A N 1
ATOM 735 C CA . GLY A 1 89 ? -9.406 7.008 -2.34 1 94.88 89 GLY A CA 1
ATOM 736 C C . GLY A 1 89 ? -8.32 6.844 -3.387 1 94.88 89 GLY A C 1
ATOM 737 O O . GLY A 1 89 ? -8.258 5.82 -4.07 1 94.88 89 GLY A O 1
ATOM 738 N N . LEU A 1 90 ? -7.531 7.828 -3.561 1 94.44 90 LEU A N 1
ATOM 739 C CA . LEU A 1 90 ? -6.434 7.777 -4.52 1 94.44 90 LEU A CA 1
ATOM 740 C C . LEU A 1 90 ? -5.465 6.652 -4.176 1 94.44 90 LEU A C 1
ATOM 742 O O . LEU A 1 90 ? -5.031 5.906 -5.059 1 94.44 90 LEU A O 1
ATOM 746 N N . ARG A 1 91 ? -5.07 6.621 -2.945 1 94 91 ARG A N 1
ATOM 747 C CA . ARG A 1 91 ? -4.172 5.559 -2.502 1 94 91 ARG A CA 1
ATOM 748 C C . ARG A 1 91 ? -4.738 4.184 -2.842 1 94 91 ARG A C 1
ATOM 750 O O . ARG A 1 91 ? -4.016 3.316 -3.338 1 94 91 ARG A O 1
ATOM 757 N N . ASN A 1 92 ? -6.062 3.963 -2.594 1 91.06 92 ASN A N 1
ATOM 758 C CA . ASN A 1 92 ? -6.727 2.707 -2.924 1 91.06 92 ASN A CA 1
ATOM 759 C C . ASN A 1 92 ? -6.691 2.43 -4.426 1 91.06 92 ASN A C 1
ATOM 761 O O . ASN A 1 92 ? -6.516 1.285 -4.844 1 91.06 92 ASN A O 1
ATOM 765 N N . ALA A 1 93 ? -6.875 3.42 -5.148 1 92 93 ALA A N 1
ATOM 766 C CA . ALA A 1 93 ? -6.832 3.281 -6.602 1 92 93 ALA A CA 1
ATOM 767 C C . ALA A 1 93 ? -5.434 2.881 -7.07 1 92 93 ALA A C 1
ATOM 769 O O . ALA A 1 93 ? -5.289 2.051 -7.973 1 92 93 ALA A O 1
ATOM 770 N N . ILE A 1 94 ? -4.434 3.477 -6.488 1 91.75 94 ILE A N 1
ATOM 771 C CA . ILE A 1 94 ? -3.055 3.166 -6.844 1 91.75 94 ILE A CA 1
ATOM 772 C C . ILE A 1 94 ? -2.73 1.728 -6.445 1 91.75 94 ILE A C 1
ATOM 774 O O . ILE A 1 94 ? -2.107 0.99 -7.215 1 91.75 94 ILE A O 1
ATOM 778 N N . ALA A 1 95 ? -3.229 1.291 -5.328 1 86.62 95 ALA A N 1
ATOM 779 C CA . ALA A 1 95 ? -2.922 -0.032 -4.793 1 86.62 95 ALA A CA 1
ATOM 780 C C . ALA A 1 95 ? -3.672 -1.121 -5.555 1 86.62 95 ALA A C 1
ATOM 782 O O . ALA A 1 95 ? -3.162 -2.23 -5.727 1 86.62 95 ALA A O 1
ATOM 783 N N . HIS A 1 96 ? -4.895 -0.821 -6.047 1 83.75 96 HIS A N 1
ATOM 784 C CA . HIS A 1 96 ? -5.754 -1.899 -6.523 1 83.75 96 HIS A CA 1
ATOM 785 C C . HIS A 1 96 ? -6.062 -1.738 -8.008 1 83.75 96 HIS A C 1
ATOM 787 O O . HIS A 1 96 ? -6.484 -2.693 -8.664 1 83.75 96 HIS A O 1
ATOM 793 N N . HIS A 1 97 ? -5.961 -0.672 -8.531 1 73.81 97 HIS A N 1
ATOM 794 C CA . HIS A 1 97 ? -6.406 -0.501 -9.906 1 73.81 97 HIS A CA 1
ATOM 795 C C . HIS A 1 97 ? -5.223 -0.456 -10.867 1 73.81 97 HIS A C 1
ATOM 797 O O . HIS A 1 97 ? -5.188 0.373 -11.781 1 73.81 97 HIS A O 1
ATOM 803 N N . TYR A 1 98 ? -4.359 -1.394 -10.625 1 67.62 98 TYR A N 1
ATOM 804 C CA . TYR A 1 98 ? -3.092 -1.417 -11.344 1 67.62 98 TYR A CA 1
ATOM 805 C C . TYR A 1 98 ? -3.32 -1.391 -12.852 1 67.62 98 TYR A C 1
ATOM 807 O O . TYR A 1 98 ? -2.537 -0.797 -13.594 1 67.62 98 TYR A O 1
ATOM 815 N N . ASN A 1 99 ? -4.367 -1.922 -13.289 1 64.69 99 ASN A N 1
ATOM 816 C CA . ASN A 1 99 ? -4.578 -2.041 -14.727 1 64.69 99 ASN A CA 1
ATOM 817 C C . ASN A 1 99 ? -5.172 -0.765 -15.312 1 64.69 99 ASN A C 1
ATOM 819 O O . ASN A 1 99 ? -5.016 -0.493 -16.5 1 64.69 99 ASN A O 1
ATOM 823 N N . HIS A 1 100 ? -5.66 -0.056 -14.453 1 79.12 100 HIS A N 1
ATOM 824 C CA . HIS A 1 100 ? -6.414 1.064 -15 1 79.12 100 HIS A CA 1
ATOM 825 C C . HIS A 1 100 ? -6.254 2.312 -14.141 1 79.12 100 HIS A C 1
ATOM 827 O O . HIS A 1 100 ? -7.207 3.07 -13.953 1 79.12 100 HIS A O 1
ATOM 833 N N . LEU A 1 101 ? -5.035 2.496 -13.805 1 84.62 101 LEU A N 1
ATOM 834 C CA . LEU A 1 101 ? -4.836 3.703 -13.008 1 84.62 101 LEU A CA 1
ATOM 835 C C . LEU A 1 101 ? -4.934 4.949 -13.875 1 84.62 101 LEU A C 1
ATOM 837 O O . LEU A 1 101 ? -4.285 5.035 -14.922 1 84.62 101 LEU A O 1
ATOM 841 N N . ASP A 1 102 ? -5.867 5.84 -13.547 1 86.31 102 ASP A N 1
ATOM 842 C CA . ASP A 1 102 ? -6.02 7.121 -14.227 1 86.31 102 ASP A CA 1
ATOM 843 C C . ASP A 1 102 ? -4.938 8.109 -13.797 1 86.31 102 ASP A C 1
ATOM 845 O O . ASP A 1 102 ? -5.066 8.766 -12.766 1 86.31 102 ASP A O 1
ATOM 849 N N . LEU A 1 103 ? -3.992 8.328 -14.602 1 87.12 103 LEU A N 1
ATOM 850 C CA . LEU A 1 103 ? -2.84 9.148 -14.25 1 87.12 103 LEU A CA 1
ATOM 851 C C . LEU A 1 103 ? -3.238 10.609 -14.117 1 87.12 103 LEU A C 1
ATOM 853 O O . LEU A 1 103 ? -2.564 11.383 -13.43 1 87.12 103 LEU A O 1
ATOM 857 N N . SER A 1 104 ? -4.312 10.992 -14.828 1 90.12 104 SER A N 1
ATOM 858 C CA . SER A 1 104 ? -4.77 12.375 -14.695 1 90.12 104 SER A CA 1
ATOM 859 C C . SER A 1 104 ? -5.234 12.664 -13.273 1 90.12 104 SER A C 1
ATOM 861 O O . SER A 1 104 ? -5.074 13.781 -12.773 1 90.12 104 SER A O 1
ATOM 863 N N . LYS A 1 105 ? -5.777 11.664 -12.594 1 90.38 105 LYS A N 1
ATOM 864 C CA . LYS A 1 105 ? -6.184 11.805 -11.195 1 90.38 105 LYS A CA 1
ATOM 865 C C . LYS A 1 105 ? -4.969 11.945 -10.281 1 90.38 105 LYS A C 1
ATOM 867 O O . LYS A 1 105 ? -4.984 12.734 -9.336 1 90.38 105 LYS A O 1
ATOM 872 N N . VAL A 1 106 ? -3.965 11.227 -10.602 1 92.75 106 VAL A N 1
ATOM 873 C CA . VAL A 1 106 ? -2.729 11.305 -9.828 1 92.75 106 VAL A CA 1
ATOM 874 C C . VAL A 1 106 ? -2.107 12.695 -9.977 1 92.75 106 VAL A C 1
ATOM 876 O O . VAL A 1 106 ? -1.718 13.312 -8.992 1 92.75 106 VAL A O 1
ATOM 879 N N . GLU A 1 107 ? -2.133 13.141 -11.195 1 91.31 107 GLU A N 1
ATOM 880 C CA . GLU A 1 107 ? -1.544 14.453 -11.469 1 91.31 107 GLU A CA 1
ATOM 881 C C . GLU A 1 107 ? -2.303 15.562 -10.75 1 91.31 107 GLU A C 1
ATOM 883 O O . GLU A 1 107 ? -1.692 16.484 -10.211 1 91.31 107 GLU A O 1
ATOM 888 N N . ARG A 1 108 ? -3.543 15.453 -10.773 1 91.38 108 ARG A N 1
ATOM 889 C CA . ARG A 1 108 ? -4.359 16.438 -10.062 1 91.38 108 ARG A CA 1
ATOM 890 C C . ARG A 1 108 ? -4.098 16.391 -8.562 1 91.38 108 ARG A C 1
ATOM 892 O O . ARG A 1 108 ? -4.031 17.422 -7.91 1 91.38 108 ARG A O 1
ATOM 899 N N . ALA A 1 109 ? -3.965 15.203 -8.055 1 91.06 109 ALA A N 1
ATOM 900 C CA . ALA A 1 109 ? -3.707 15.039 -6.629 1 91.06 109 ALA A CA 1
ATOM 901 C C . ALA A 1 109 ? -2.359 15.641 -6.242 1 91.06 109 ALA A C 1
ATOM 903 O O . ALA A 1 109 ? -2.207 16.188 -5.145 1 91.06 109 ALA A O 1
ATOM 904 N N . LEU A 1 110 ? -1.466 15.555 -7.121 1 92.88 110 LEU A N 1
ATOM 905 C CA . LEU A 1 110 ? -0.126 16.078 -6.859 1 92.88 110 LEU A CA 1
ATOM 906 C C . LEU A 1 110 ? -0.154 17.578 -6.656 1 92.88 110 LEU A C 1
ATOM 908 O O . LEU A 1 110 ? 0.663 18.125 -5.91 1 92.88 110 LEU A O 1
ATOM 912 N N . THR A 1 111 ? -1.128 18.219 -7.281 1 91.12 111 THR A N 1
ATOM 913 C CA . THR A 1 111 ? -1.178 19.688 -7.223 1 91.12 111 THR A CA 1
ATOM 914 C C . THR A 1 111 ? -1.67 20.156 -5.855 1 91.12 111 THR A C 1
ATOM 916 O O . THR A 1 111 ? -1.491 21.312 -5.492 1 91.12 111 THR A O 1
ATOM 919 N N . GLN A 1 112 ? -2.225 19.266 -5.117 1 92.75 112 GLN A N 1
ATOM 920 C CA . GLN A 1 112 ? -2.789 19.672 -3.832 1 92.75 112 GLN A CA 1
ATOM 921 C C . GLN A 1 112 ? -2.172 18.875 -2.686 1 92.75 112 GLN A C 1
ATOM 923 O O . GLN A 1 112 ? -2.703 18.859 -1.574 1 92.75 112 GLN A O 1
ATOM 928 N N . LEU A 1 113 ? -1.066 18.281 -2.928 1 95.56 113 LEU A N 1
ATOM 929 C CA . LEU A 1 113 ? -0.406 17.469 -1.911 1 95.56 113 LEU A CA 1
ATOM 930 C C . LEU A 1 113 ? 0.033 18.328 -0.729 1 95.56 113 LEU A C 1
ATOM 932 O O . LEU A 1 113 ? 0.067 17.859 0.408 1 95.56 113 LEU A O 1
ATOM 936 N N . ASP A 1 114 ? 0.296 19.594 -1.043 1 95.12 114 ASP A N 1
ATOM 937 C CA . ASP A 1 114 ? 0.675 20.5 0.028 1 95.12 114 ASP A CA 1
ATOM 938 C C . ASP A 1 114 ? -0.465 20.688 1.028 1 95.12 114 ASP A C 1
ATOM 940 O O . ASP A 1 114 ? -0.227 20.859 2.225 1 95.12 114 ASP A O 1
ATOM 944 N N . GLU A 1 115 ? -1.637 20.688 0.543 1 97.06 115 GLU A N 1
ATOM 945 C CA . GLU A 1 115 ? -2.795 20.781 1.427 1 97.06 115 GLU A CA 1
ATOM 946 C C . GLU A 1 115 ? -2.912 19.562 2.334 1 97.06 115 GLU A C 1
ATOM 948 O O . GLU A 1 115 ? -3.324 19.688 3.49 1 97.06 115 GLU A O 1
ATOM 953 N N . LEU A 1 116 ? -2.572 18.438 1.786 1 98 116 LEU A N 1
ATOM 954 C CA . LEU A 1 116 ? -2.549 17.234 2.607 1 98 116 LEU A CA 1
ATOM 955 C C . LEU A 1 116 ? -1.543 17.359 3.744 1 98 116 LEU A C 1
ATOM 957 O O . LEU A 1 116 ? -1.824 16.969 4.879 1 98 116 LEU A O 1
ATOM 961 N N . TYR A 1 117 ? -0.444 17.906 3.398 1 97.81 117 TYR A N 1
ATOM 962 C CA . TYR A 1 117 ? 0.572 18.125 4.422 1 97.81 117 TYR A CA 1
ATOM 963 C C . TYR A 1 117 ? 0.057 19.062 5.508 1 97.81 117 TYR A C 1
ATOM 965 O O . TYR A 1 117 ? 0.275 18.828 6.699 1 97.81 117 TYR A O 1
ATOM 973 N N . GLU A 1 118 ? -0.564 20.062 5.113 1 97.94 118 GLU A N 1
ATOM 974 C CA . GLU A 1 118 ? -1.093 21.031 6.066 1 97.94 118 GLU A CA 1
ATOM 975 C C . GLU A 1 118 ? -2.102 20.391 7.012 1 97.94 118 GLU A C 1
ATOM 977 O O . GLU A 1 118 ? -2.119 20.688 8.211 1 97.94 118 GLU A O 1
ATOM 982 N N . VAL A 1 119 ? -2.916 19.547 6.469 1 98.31 119 VAL A N 1
ATOM 983 C CA . VAL A 1 119 ? -3.877 18.828 7.305 1 98.31 119 VAL A CA 1
ATOM 984 C C . VAL A 1 119 ? -3.139 17.922 8.281 1 98.31 119 VAL A C 1
ATOM 986 O O . VAL A 1 119 ? -3.492 17.844 9.461 1 98.31 119 VAL A O 1
ATOM 989 N N . ALA A 1 120 ? -2.127 17.234 7.828 1 97.94 120 ALA A N 1
ATOM 990 C CA . ALA A 1 120 ? -1.334 16.359 8.695 1 97.94 120 ALA A CA 1
ATOM 991 C C . ALA A 1 120 ? -0.711 17.156 9.844 1 97.94 120 ALA A C 1
ATOM 993 O O . ALA A 1 120 ? -0.715 16.703 10.984 1 97.94 120 ALA A O 1
ATOM 994 N N . VAL A 1 121 ? -0.196 18.297 9.516 1 97.75 121 VAL A N 1
ATOM 995 C CA . VAL A 1 121 ? 0.399 19.172 10.531 1 97.75 121 VAL A CA 1
ATOM 996 C C . VAL A 1 121 ? -0.65 19.547 11.57 1 97.75 121 VAL A C 1
ATOM 998 O O . VAL A 1 121 ? -0.385 19.484 12.773 1 97.75 121 VAL A O 1
ATOM 1001 N N . LYS A 1 122 ? -1.765 19.891 11.094 1 97.5 122 LYS A N 1
ATOM 1002 C CA . LYS A 1 122 ? -2.85 20.25 12 1 97.5 122 LYS A CA 1
ATOM 1003 C C . LYS A 1 122 ? -3.219 19.094 12.914 1 97.5 122 LYS A C 1
ATOM 1005 O O . LYS A 1 122 ? -3.455 19.281 14.109 1 97.5 122 LYS A O 1
ATOM 1010 N N . LEU A 1 123 ? -3.322 17.938 12.383 1 97.62 123 LEU A N 1
ATOM 1011 C CA . LEU A 1 123 ? -3.65 16.766 13.18 1 97.62 123 LEU A CA 1
ATOM 1012 C C . LEU A 1 123 ? -2.615 16.547 14.281 1 97.62 123 LEU A C 1
ATOM 1014 O O . LEU A 1 123 ? -2.971 16.266 15.43 1 97.62 123 LEU A O 1
ATOM 1018 N N . VAL A 1 124 ? -1.396 16.688 13.93 1 96.38 124 VAL A N 1
ATOM 1019 C CA . VAL A 1 124 ? -0.313 16.469 14.883 1 96.38 124 VAL A CA 1
ATOM 1020 C C . VAL A 1 124 ? -0.344 17.531 15.961 1 96.38 124 VAL A C 1
ATOM 1022 O O . VAL A 1 124 ? -0.143 17.25 17.141 1 96.38 124 VAL A O 1
ATOM 1025 N N . LYS A 1 125 ? -0.624 18.75 15.562 1 95.44 125 LYS A N 1
ATOM 1026 C CA . LYS A 1 125 ? -0.743 19.828 16.531 1 95.44 125 LYS A CA 1
ATOM 1027 C C . LYS A 1 125 ? -1.902 19.594 17.484 1 95.44 125 LYS A C 1
ATOM 1029 O O . LYS A 1 125 ? -1.797 19.875 18.688 1 95.44 125 LYS A O 1
ATOM 1034 N N . THR A 1 126 ? -2.963 19.125 16.906 1 94.31 126 THR A N 1
ATOM 1035 C CA . THR A 1 126 ? -4.129 18.797 17.719 1 94.31 126 THR A CA 1
ATOM 1036 C C . THR A 1 126 ? -3.795 17.719 18.75 1 94.31 126 THR A C 1
ATOM 1038 O O . THR A 1 126 ? -4.203 17.812 19.906 1 94.31 126 THR A O 1
ATOM 1041 N N . ALA A 1 127 ? -3.104 16.703 18.328 1 92.56 127 ALA A N 1
ATOM 1042 C CA . ALA A 1 127 ? -2.691 15.633 19.219 1 92.56 127 ALA A CA 1
ATOM 1043 C C . ALA A 1 127 ? -1.83 16.156 20.359 1 92.56 127 ALA A C 1
ATOM 1045 O O . ALA A 1 127 ? -1.94 15.703 21.5 1 92.56 127 ALA A O 1
ATOM 1046 N N . ASP A 1 128 ? -0.954 17.062 20.062 1 88.44 128 ASP A N 1
ATOM 1047 C CA . ASP A 1 128 ? -0.088 17.672 21.062 1 88.44 128 ASP A CA 1
ATOM 1048 C C . ASP A 1 128 ? -0.907 18.422 22.109 1 88.44 128 ASP A C 1
ATOM 1050 O O . ASP A 1 128 ? -0.566 18.406 23.297 1 88.44 128 ASP A O 1
ATOM 1054 N N . LYS A 1 129 ? -1.989 19 21.703 1 88.5 129 LYS A N 1
ATOM 1055 C CA . LYS A 1 129 ? -2.85 19.766 22.609 1 88.5 129 LYS A CA 1
ATOM 1056 C C . LYS A 1 129 ? -3.666 18.828 23.5 1 88.5 129 LYS A C 1
ATOM 1058 O O . LYS A 1 129 ? -3.928 19.156 24.656 1 88.5 129 LYS A O 1
ATOM 1063 N N . LEU A 1 130 ? -4.051 17.75 22.891 1 83.25 130 LEU A N 1
ATOM 1064 C CA . LEU A 1 130 ? -4.84 16.797 23.672 1 83.25 130 LEU A CA 1
ATOM 1065 C C . LEU A 1 130 ? -3.982 16.109 24.734 1 83.25 130 LEU A C 1
ATOM 1067 O O . LEU A 1 130 ? -4.477 15.766 25.797 1 83.25 130 LEU A O 1
ATOM 1071 N N . ALA A 1 131 ? -2.762 15.805 24.469 1 76.31 131 ALA A N 1
ATOM 1072 C CA . ALA A 1 131 ? -1.861 15.133 25.391 1 76.31 131 ALA A CA 1
ATOM 1073 C C . ALA A 1 131 ? -1.477 16.062 26.547 1 76.31 131 ALA A C 1
ATOM 1075 O O . ALA A 1 131 ? -1.088 15.594 27.625 1 76.31 131 ALA A O 1
ATOM 1076 N N . GLY A 1 132 ? -1.428 17.297 26.234 1 64.38 132 GLY A N 1
ATOM 1077 C CA . GLY A 1 132 ? -1.186 18.203 27.344 1 64.38 132 GLY A CA 1
ATOM 1078 C C . GLY A 1 132 ? -2.445 18.578 28.109 1 64.38 132 GLY A C 1
ATOM 1079 O O . GLY A 1 132 ? -2.445 18.594 29.328 1 64.38 132 GLY A O 1
ATOM 1080 N N . MET B 1 1 ? -15.594 -15.734 -16.875 1 47.78 1 MET B N 1
ATOM 1081 C CA . MET B 1 1 ? -15.438 -14.32 -16.562 1 47.78 1 MET B CA 1
ATOM 1082 C C . MET B 1 1 ? -14.375 -14.117 -15.477 1 47.78 1 MET B C 1
ATOM 1084 O O . MET B 1 1 ? -13.562 -13.203 -15.562 1 47.78 1 MET B O 1
ATOM 1088 N N . ARG B 1 2 ? -14.336 -15.172 -14.539 1 62.91 2 ARG B N 1
ATOM 1089 C CA . ARG B 1 2 ? -13.43 -15.188 -13.398 1 62.91 2 ARG B CA 1
ATOM 1090 C C . ARG B 1 2 ? -12.008 -15.508 -13.828 1 62.91 2 ARG B C 1
ATOM 1092 O O . ARG B 1 2 ? -11.047 -14.953 -13.289 1 62.91 2 ARG B O 1
ATOM 1099 N N . ARG B 1 3 ? -11.883 -16 -14.953 1 76.25 3 ARG B N 1
ATOM 1100 C CA . ARG B 1 3 ? -10.57 -16.391 -15.453 1 76.25 3 ARG B CA 1
ATOM 1101 C C . ARG B 1 3 ? -9.812 -15.18 -16 1 76.25 3 ARG B C 1
ATOM 1103 O O . ARG B 1 3 ? -8.609 -15.039 -15.758 1 76.25 3 ARG B O 1
ATOM 1110 N N . ARG B 1 4 ? -10.641 -14.328 -16.562 1 86.5 4 ARG B N 1
ATOM 1111 C CA . ARG B 1 4 ? -10.016 -13.156 -17.188 1 86.5 4 ARG B CA 1
ATOM 1112 C C . ARG B 1 4 ? -9.414 -12.25 -16.125 1 86.5 4 ARG B C 1
ATOM 1114 O O . ARG B 1 4 ? -8.312 -11.719 -16.297 1 86.5 4 ARG B O 1
ATOM 1121 N N . ARG B 1 5 ? -10 -12.141 -15.039 1 88.19 5 ARG B N 1
ATOM 1122 C CA . ARG B 1 5 ? -9.5 -11.281 -13.969 1 88.19 5 ARG B CA 1
ATOM 1123 C C . ARG B 1 5 ? -8.219 -11.844 -13.367 1 88.19 5 ARG B C 1
ATOM 1125 O O . ARG B 1 5 ? -7.293 -11.094 -13.055 1 88.19 5 ARG B O 1
ATOM 1132 N N . TYR B 1 6 ? -8.141 -13.125 -13.312 1 93.75 6 TYR B N 1
ATOM 1133 C CA . TYR B 1 6 ? -6.938 -13.773 -12.805 1 93.75 6 TYR B CA 1
ATOM 1134 C C . TYR B 1 6 ? -5.746 -13.516 -13.719 1 93.75 6 TYR B C 1
ATOM 1136 O O . TYR B 1 6 ? -4.645 -13.227 -13.25 1 93.75 6 TYR B O 1
ATOM 1144 N N . LEU B 1 7 ? -6.023 -13.641 -14.922 1 93.44 7 LEU B N 1
ATOM 1145 C CA . LEU B 1 7 ? -4.953 -13.5 -15.906 1 93.44 7 LEU B CA 1
ATOM 1146 C C . LEU B 1 7 ? -4.449 -12.062 -15.961 1 93.44 7 LEU B C 1
ATOM 1148 O O . LEU B 1 7 ? -3.248 -11.828 -16.109 1 93.44 7 LEU B O 1
ATOM 1152 N N . GLU B 1 8 ? -5.348 -11.18 -15.875 1 92.25 8 GLU B N 1
ATOM 1153 C CA . GLU B 1 8 ? -4.961 -9.773 -15.844 1 92.25 8 GLU B CA 1
ATOM 1154 C C . GLU B 1 8 ? -4.09 -9.469 -14.625 1 92.25 8 GLU B C 1
ATOM 1156 O O . GLU B 1 8 ? -3.088 -8.758 -14.734 1 92.25 8 GLU B O 1
ATOM 1161 N N . LYS B 1 9 ? -4.465 -10.008 -13.539 1 93.88 9 LYS B N 1
ATOM 1162 C CA . LYS B 1 9 ? -3.682 -9.812 -12.32 1 93.88 9 LYS B CA 1
ATOM 1163 C C . LYS B 1 9 ? -2.305 -10.453 -12.445 1 93.88 9 LYS B C 1
ATOM 1165 O O . LYS B 1 9 ? -1.3 -9.867 -12.039 1 93.88 9 LYS B O 1
ATOM 1170 N N . LEU B 1 10 ? -2.32 -11.578 -13.023 1 95.44 10 LEU B N 1
ATOM 1171 C CA . LEU B 1 10 ? -1.053 -12.281 -13.188 1 95.44 10 LEU B CA 1
ATOM 1172 C C . LEU B 1 10 ? -0.108 -11.492 -14.086 1 95.44 10 LEU B C 1
ATOM 1174 O O . LEU B 1 10 ? 1.1 -11.445 -13.836 1 95.44 10 LEU B O 1
ATOM 1178 N N . GLU B 1 11 ? -0.62 -10.93 -15.07 1 94.19 11 GLU B N 1
ATOM 1179 C CA . GLU B 1 11 ? 0.194 -10.102 -15.961 1 94.19 11 GLU B CA 1
ATOM 1180 C C . GLU B 1 11 ? 0.81 -8.922 -15.203 1 94.19 11 GLU B C 1
ATOM 1182 O O . GLU B 1 11 ? 1.963 -8.562 -15.445 1 94.19 11 GLU B O 1
ATOM 1187 N N . TRP B 1 12 ? 0.047 -8.398 -14.336 1 93.75 12 TRP B N 1
ATOM 1188 C CA . TRP B 1 12 ? 0.542 -7.281 -13.539 1 93.75 12 TRP B CA 1
ATOM 1189 C C . TRP B 1 12 ? 1.651 -7.734 -12.602 1 93.75 12 TRP B C 1
ATOM 1191 O O . TRP B 1 12 ? 2.643 -7.023 -12.414 1 93.75 12 TRP B O 1
ATOM 1201 N N . VAL B 1 13 ? 1.438 -8.867 -12 1 96.44 13 VAL B N 1
ATOM 1202 C CA . VAL B 1 13 ? 2.473 -9.414 -11.133 1 96.44 13 VAL B CA 1
ATOM 1203 C C . VAL B 1 13 ? 3.775 -9.57 -11.914 1 96.44 13 VAL B C 1
ATOM 1205 O O . VAL B 1 13 ? 4.844 -9.172 -11.438 1 96.44 13 VAL B O 1
ATOM 1208 N N . GLU B 1 14 ? 3.645 -10.109 -13.031 1 96.44 14 GLU B N 1
ATOM 1209 C CA . GLU B 1 14 ? 4.816 -10.328 -13.875 1 96.44 14 GLU B CA 1
ATOM 1210 C C . GLU B 1 14 ? 5.531 -9.023 -14.188 1 96.44 14 GLU B C 1
ATOM 1212 O O . GLU B 1 14 ? 6.758 -8.938 -14.102 1 96.44 14 GLU B O 1
ATOM 1217 N N . ARG B 1 15 ? 4.785 -8.086 -14.531 1 94.69 15 ARG B N 1
ATOM 1218 C CA . ARG B 1 15 ? 5.336 -6.777 -14.875 1 94.69 15 ARG B CA 1
ATOM 1219 C C . ARG B 1 15 ? 6.109 -6.188 -13.703 1 94.69 15 ARG B C 1
ATOM 1221 O O . ARG B 1 15 ? 7.227 -5.695 -13.867 1 94.69 15 ARG B O 1
ATOM 1228 N N . GLU B 1 16 ? 5.52 -6.242 -12.562 1 95.88 16 GLU B N 1
ATOM 1229 C CA . GLU B 1 16 ? 6.133 -5.617 -11.391 1 95.88 16 GLU B CA 1
ATOM 1230 C C . GLU B 1 16 ? 7.344 -6.414 -10.914 1 95.88 16 GLU B C 1
ATOM 1232 O O . GLU B 1 16 ? 8.352 -5.832 -10.5 1 95.88 16 GLU B O 1
ATOM 1237 N N . ILE B 1 17 ? 7.246 -7.668 -10.992 1 97.31 17 ILE B N 1
ATOM 1238 C CA . ILE B 1 17 ? 8.375 -8.5 -10.578 1 97.31 17 ILE B CA 1
ATOM 1239 C C . ILE B 1 17 ? 9.547 -8.297 -11.539 1 97.31 17 ILE B C 1
ATOM 1241 O O . ILE B 1 17 ? 10.688 -8.141 -11.102 1 97.31 17 ILE B O 1
ATOM 1245 N N . ASN B 1 18 ? 9.234 -8.297 -12.828 1 96.88 18 ASN B N 1
ATOM 1246 C CA . ASN B 1 18 ? 10.289 -8.039 -13.805 1 96.88 18 ASN B CA 1
ATOM 1247 C C . ASN B 1 18 ? 10.953 -6.684 -13.562 1 96.88 18 ASN B C 1
ATOM 1249 O O . ASN B 1 18 ? 12.18 -6.578 -13.602 1 96.88 18 ASN B O 1
ATOM 1253 N N . PHE B 1 19 ? 10.195 -5.734 -13.289 1 97 19 PHE B N 1
ATOM 1254 C CA . PHE B 1 19 ? 10.758 -4.414 -13.016 1 97 19 PHE B CA 1
ATOM 1255 C C . PHE B 1 19 ? 11.664 -4.457 -11.797 1 97 19 PHE B C 1
ATOM 1257 O O . PHE B 1 19 ? 12.812 -3.996 -11.844 1 97 19 PHE B O 1
ATOM 1264 N N . ALA B 1 20 ? 11.141 -5.008 -10.719 1 97.06 20 ALA B N 1
ATOM 1265 C CA . ALA B 1 20 ? 11.875 -5.016 -9.461 1 97.06 20 ALA B CA 1
ATOM 1266 C C . ALA B 1 20 ? 13.203 -5.762 -9.602 1 97.06 20 ALA B C 1
ATOM 1268 O O . ALA B 1 20 ? 14.211 -5.359 -9.023 1 97.06 20 ALA B O 1
ATOM 1269 N N . THR B 1 21 ? 13.164 -6.812 -10.352 1 95.88 21 THR B N 1
ATOM 1270 C CA . THR B 1 21 ? 14.344 -7.656 -10.484 1 95.88 21 THR B CA 1
ATOM 1271 C C . THR B 1 21 ? 15.344 -7.043 -11.461 1 95.88 21 THR B C 1
ATOM 1273 O O . THR B 1 21 ? 16.531 -7.328 -11.398 1 95.88 21 THR B O 1
ATOM 1276 N N . GLU B 1 22 ? 14.906 -6.195 -12.305 1 95.62 22 GLU B N 1
ATOM 1277 C CA . GLU B 1 22 ? 15.75 -5.641 -13.359 1 95.62 22 GLU B CA 1
ATOM 1278 C C . GLU B 1 22 ? 16.344 -4.301 -12.938 1 95.62 22 GLU B C 1
ATOM 1280 O O . GLU B 1 22 ? 17.156 -3.717 -13.664 1 95.62 22 GLU B O 1
ATOM 1285 N N . HIS B 1 23 ? 15.977 -3.816 -11.805 1 95.25 23 HIS B N 1
ATOM 1286 C CA . HIS B 1 23 ? 16.438 -2.508 -11.359 1 95.25 23 HIS B CA 1
ATOM 1287 C C . HIS B 1 23 ? 17.094 -2.596 -9.984 1 95.25 23 HIS B C 1
ATOM 1289 O O . HIS B 1 23 ? 16.547 -3.234 -9.07 1 95.25 23 HIS B O 1
ATOM 1295 N N . ALA B 1 24 ? 18.266 -1.953 -9.898 1 92.44 24 ALA B N 1
ATOM 1296 C CA . ALA B 1 24 ? 18.953 -1.845 -8.617 1 92.44 24 ALA B CA 1
ATOM 1297 C C . ALA B 1 24 ? 18.469 -0.626 -7.836 1 92.44 24 ALA B C 1
ATOM 1299 O O . ALA B 1 24 ? 17.984 0.347 -8.43 1 92.44 24 ALA B O 1
ATOM 1300 N N . MET B 1 25 ? 18.547 -0.741 -6.562 1 92.81 25 MET B N 1
ATOM 1301 C CA . MET B 1 25 ? 18.203 0.394 -5.707 1 92.81 25 MET B CA 1
ATOM 1302 C C . MET B 1 25 ? 19.422 1.3 -5.504 1 92.81 25 MET B C 1
ATOM 1304 O O . MET B 1 25 ? 19.844 1.525 -4.371 1 92.81 25 MET B O 1
ATOM 1308 N N . SER B 1 26 ? 19.828 1.864 -6.535 1 93.75 26 SER B N 1
ATOM 1309 C CA . SER B 1 26 ? 21.141 2.523 -6.578 1 93.75 26 SER B CA 1
ATOM 1310 C C . SER B 1 26 ? 21.031 3.986 -6.156 1 93.75 26 SER B C 1
ATOM 1312 O O . SER B 1 26 ? 22.031 4.629 -5.863 1 93.75 26 SER B O 1
ATOM 1314 N N . ASP B 1 27 ? 19.969 4.621 -6.223 1 95.38 27 ASP B N 1
ATOM 1315 C CA . ASP B 1 27 ? 19.672 5.973 -5.754 1 95.38 27 ASP B CA 1
ATOM 1316 C C . ASP B 1 27 ? 18.25 6.066 -5.207 1 95.38 27 ASP B C 1
ATOM 1318 O O . ASP B 1 27 ? 17.5 5.082 -5.234 1 95.38 27 ASP B O 1
ATOM 1322 N N . GLU B 1 28 ? 17.922 7.227 -4.758 1 95.19 28 GLU B N 1
ATOM 1323 C CA . GLU B 1 28 ? 16.656 7.391 -4.055 1 95.19 28 GLU B CA 1
ATOM 1324 C C . GLU B 1 28 ? 15.461 7.18 -4.992 1 95.19 28 GLU B C 1
ATOM 1326 O O . GLU B 1 28 ? 14.438 6.637 -4.59 1 95.19 28 GLU B O 1
ATOM 1331 N N . VAL B 1 29 ? 15.586 7.594 -6.211 1 97.25 29 VAL B N 1
ATOM 1332 C CA . VAL B 1 29 ? 14.508 7.449 -7.188 1 97.25 29 VAL B CA 1
ATOM 1333 C C . VAL B 1 29 ? 14.305 5.973 -7.512 1 97.25 29 VAL B C 1
ATOM 1335 O O . VAL B 1 29 ? 13.18 5.469 -7.449 1 97.25 29 VAL B O 1
ATOM 1338 N N . ARG B 1 30 ? 15.328 5.277 -7.801 1 96.75 30 ARG B N 1
ATOM 1339 C CA . ARG B 1 30 ? 15.234 3.861 -8.141 1 96.75 30 ARG B CA 1
ATOM 1340 C C . ARG B 1 30 ? 14.797 3.035 -6.938 1 96.75 30 ARG B C 1
ATOM 1342 O O . ARG B 1 30 ? 14.055 2.064 -7.082 1 96.75 30 ARG B O 1
ATOM 1349 N N . LYS B 1 31 ? 15.297 3.457 -5.812 1 95.56 31 LYS B N 1
ATOM 1350 C CA . LYS B 1 31 ? 14.883 2.775 -4.59 1 95.56 31 LYS B CA 1
ATOM 1351 C C . LYS B 1 31 ? 13.367 2.83 -4.422 1 95.56 31 LYS B C 1
ATOM 1353 O O . LYS B 1 31 ? 12.719 1.8 -4.211 1 95.56 31 LYS B O 1
ATOM 1358 N N . ARG B 1 32 ? 12.828 3.996 -4.531 1 95.69 32 ARG B N 1
ATOM 1359 C CA . ARG B 1 32 ? 11.383 4.16 -4.402 1 95.69 32 ARG B CA 1
ATOM 1360 C C . ARG B 1 32 ? 10.648 3.381 -5.484 1 95.69 32 ARG B C 1
ATOM 1362 O O . ARG B 1 32 ? 9.602 2.775 -5.223 1 95.69 32 ARG B O 1
ATOM 1369 N N . ALA B 1 33 ? 11.188 3.389 -6.66 1 97 33 ALA B N 1
ATOM 1370 C CA . ALA B 1 33 ? 10.555 2.678 -7.766 1 97 33 ALA B CA 1
ATOM 1371 C C . ALA B 1 33 ? 10.508 1.177 -7.5 1 97 33 ALA B C 1
ATOM 1373 O O . ALA B 1 33 ? 9.484 0.53 -7.727 1 97 33 ALA B O 1
ATOM 1374 N N . VAL B 1 34 ? 11.586 0.674 -7.02 1 96.75 34 VAL B N 1
ATOM 1375 C CA . VAL B 1 34 ? 11.68 -0.756 -6.746 1 96.75 34 VAL B CA 1
ATOM 1376 C C . VAL B 1 34 ? 10.75 -1.126 -5.594 1 96.75 34 VAL B C 1
ATOM 1378 O O . VAL B 1 34 ? 10.039 -2.133 -5.664 1 96.75 34 VAL B O 1
ATOM 1381 N N . LEU B 1 35 ? 10.734 -0.353 -4.594 1 95.88 35 LEU B N 1
ATOM 1382 C CA . LEU B 1 35 ? 9.859 -0.607 -3.459 1 95.88 35 LEU B CA 1
ATOM 1383 C C . LEU B 1 35 ? 8.398 -0.597 -3.889 1 95.88 35 LEU B C 1
ATOM 1385 O O . LEU B 1 35 ? 7.613 -1.447 -3.461 1 95.88 35 LEU B O 1
ATOM 1389 N N . TYR B 1 36 ? 8.039 0.261 -4.727 1 95.38 36 TYR B N 1
ATOM 1390 C CA . TYR B 1 36 ? 6.691 0.313 -5.273 1 95.38 36 TYR B CA 1
ATOM 1391 C C . TYR B 1 36 ? 6.344 -0.985 -5.992 1 95.38 36 TYR B C 1
ATOM 1393 O O . TYR B 1 36 ? 5.258 -1.538 -5.801 1 95.38 36 TYR B O 1
ATOM 1401 N N . SER B 1 37 ? 7.242 -1.372 -6.781 1 95.81 37 SER B N 1
ATOM 1402 C CA . SER B 1 37 ? 6.996 -2.549 -7.605 1 95.81 37 SER B CA 1
ATOM 1403 C C . SER B 1 37 ? 6.855 -3.805 -6.75 1 95.81 37 SER B C 1
ATOM 1405 O O . SER B 1 37 ? 5.996 -4.648 -7.016 1 95.81 37 SER B O 1
ATOM 1407 N N . ILE B 1 38 ? 7.711 -3.883 -5.75 1 96.44 38 ILE B N 1
ATOM 1408 C CA . ILE B 1 38 ? 7.617 -5.02 -4.844 1 96.44 38 ILE B CA 1
ATOM 1409 C C . ILE B 1 38 ? 6.266 -5 -4.129 1 96.44 38 ILE B C 1
ATOM 1411 O O . ILE B 1 38 ? 5.555 -6.008 -4.109 1 96.44 38 ILE B O 1
ATOM 1415 N N . MET B 1 39 ? 5.957 -3.92 -3.58 1 95.19 39 MET B N 1
ATOM 1416 C CA . MET B 1 39 ? 4.703 -3.771 -2.848 1 95.19 39 MET B CA 1
ATOM 1417 C C . MET B 1 39 ? 3.51 -4.113 -3.736 1 95.19 39 MET B C 1
ATOM 1419 O O . MET B 1 39 ? 2.625 -4.867 -3.33 1 95.19 39 MET B O 1
ATOM 1423 N N . THR B 1 40 ? 3.492 -3.584 -4.926 1 94.88 40 THR B N 1
ATOM 1424 C CA . THR B 1 40 ? 2.395 -3.795 -5.863 1 94.88 40 THR B CA 1
ATOM 1425 C C . THR B 1 40 ? 2.301 -5.266 -6.262 1 94.88 40 THR B C 1
ATOM 1427 O O . THR B 1 40 ? 1.208 -5.836 -6.297 1 94.88 40 THR B O 1
ATOM 1430 N N . ALA B 1 41 ? 3.434 -5.871 -6.535 1 96.06 41 ALA B N 1
ATOM 1431 C CA . ALA B 1 41 ? 3.43 -7.285 -6.898 1 96.06 41 ALA B CA 1
ATOM 1432 C C . ALA B 1 41 ? 2.795 -8.133 -5.801 1 96.06 41 ALA B C 1
ATOM 1434 O O . ALA B 1 41 ? 1.921 -8.961 -6.074 1 96.06 41 ALA B O 1
ATOM 1435 N N . VAL B 1 42 ? 3.246 -7.852 -4.598 1 97.06 42 VAL B N 1
ATOM 1436 C CA . VAL B 1 42 ? 2.752 -8.633 -3.473 1 97.06 42 VAL B CA 1
ATOM 1437 C C . VAL B 1 42 ? 1.261 -8.375 -3.273 1 97.06 42 VAL B C 1
ATOM 1439 O O . VAL B 1 42 ? 0.487 -9.297 -3.025 1 97.06 42 VAL B O 1
ATOM 1442 N N . GLU B 1 43 ? 0.887 -7.184 -3.383 1 95.38 43 GLU B N 1
ATOM 1443 C CA . GLU B 1 43 ? -0.521 -6.824 -3.246 1 95.38 43 GLU B CA 1
ATOM 1444 C C . GLU B 1 43 ? -1.383 -7.574 -4.258 1 95.38 43 GLU B C 1
ATOM 1446 O O . GLU B 1 43 ? -2.441 -8.102 -3.912 1 95.38 43 GLU B O 1
ATOM 1451 N N . VAL B 1 44 ? -0.995 -7.602 -5.414 1 95.88 44 VAL B N 1
ATOM 1452 C CA . VAL B 1 44 ? -1.77 -8.25 -6.465 1 95.88 44 VAL B CA 1
ATOM 1453 C C . VAL B 1 44 ? -1.82 -9.758 -6.215 1 95.88 44 VAL B C 1
ATOM 1455 O O . VAL B 1 44 ? -2.855 -10.391 -6.426 1 95.88 44 VAL B O 1
ATOM 1458 N N . VAL B 1 45 ? -0.725 -10.312 -5.754 1 97.44 45 VAL B N 1
ATOM 1459 C CA . VAL B 1 45 ? -0.716 -11.734 -5.426 1 97.44 45 VAL B CA 1
ATOM 1460 C C . VAL B 1 45 ? -1.721 -12.016 -4.309 1 97.44 45 VAL B C 1
ATOM 1462 O O . VAL B 1 45 ? -2.461 -13 -4.363 1 97.44 45 VAL B O 1
ATOM 1465 N N . MET B 1 46 ? -1.75 -11.156 -3.336 1 97.56 46 MET B N 1
ATOM 1466 C CA . MET B 1 46 ? -2.707 -11.336 -2.25 1 97.56 46 MET B CA 1
ATOM 1467 C C . MET B 1 46 ? -4.141 -11.211 -2.76 1 97.56 46 MET B C 1
ATOM 1469 O O . MET B 1 46 ? -5.043 -11.875 -2.254 1 97.56 46 MET B O 1
ATOM 1473 N N . ASP B 1 47 ? -4.367 -10.383 -3.748 1 95.38 47 ASP B N 1
ATOM 1474 C CA . ASP B 1 47 ? -5.676 -10.297 -4.387 1 95.38 47 ASP B CA 1
ATOM 1475 C C . ASP B 1 47 ? -6.051 -11.617 -5.055 1 95.38 47 ASP B C 1
ATOM 1477 O O . ASP B 1 47 ? -7.207 -12.047 -4.996 1 95.38 47 ASP B O 1
ATOM 1481 N N . ILE B 1 48 ? -5.086 -12.195 -5.695 1 96.81 48 ILE B N 1
ATOM 1482 C CA . ILE B 1 48 ? -5.309 -13.492 -6.324 1 96.81 48 ILE B CA 1
ATOM 1483 C C . ILE B 1 48 ? -5.672 -14.523 -5.258 1 96.81 48 ILE B C 1
ATOM 1485 O O . ILE B 1 48 ? -6.602 -15.312 -5.445 1 96.81 48 ILE B O 1
ATOM 1489 N N . VAL B 1 49 ? -4.961 -14.477 -4.137 1 98.31 49 VAL B N 1
ATOM 1490 C CA . VAL B 1 49 ? -5.242 -15.359 -3.01 1 98.31 49 VAL B CA 1
ATOM 1491 C C . VAL B 1 49 ? -6.684 -15.172 -2.551 1 98.31 49 VAL B C 1
ATOM 1493 O O . VAL B 1 49 ? -7.426 -16.156 -2.395 1 98.31 49 VAL B O 1
ATOM 1496 N N . ALA B 1 50 ? -7.074 -14 -2.396 1 97.38 50 ALA B N 1
ATOM 1497 C CA . ALA B 1 50 ? -8.43 -13.703 -1.938 1 97.38 50 ALA B CA 1
ATOM 1498 C C . ALA B 1 50 ? -9.469 -14.188 -2.939 1 97.38 50 ALA B C 1
ATOM 1500 O O . ALA B 1 50 ? -10.5 -14.734 -2.553 1 97.38 50 ALA B O 1
ATOM 1501 N N . MET B 1 51 ? -9.188 -13.938 -4.184 1 96.69 51 MET B N 1
ATOM 1502 C CA . MET B 1 51 ? -10.102 -14.383 -5.227 1 96.69 51 MET B CA 1
ATOM 1503 C C . MET B 1 51 ? -10.258 -15.898 -5.203 1 96.69 51 MET B C 1
ATOM 1505 O O . MET B 1 51 ? -11.367 -16.406 -5.367 1 96.69 51 MET B O 1
ATOM 1509 N N . LEU B 1 52 ? -9.172 -16.562 -5.023 1 97.12 52 LEU B N 1
ATOM 1510 C CA . LEU B 1 52 ? -9.211 -18.031 -4.98 1 97.12 52 LEU B CA 1
ATOM 1511 C C . LEU B 1 52 ? -10 -18.516 -3.768 1 97.12 52 LEU B C 1
ATOM 1513 O O . LEU B 1 52 ? -10.758 -19.484 -3.861 1 97.12 52 LEU B O 1
ATOM 1517 N N . VAL B 1 53 ? -9.812 -17.922 -2.623 1 97.81 53 VAL B N 1
ATOM 1518 C CA . VAL B 1 53 ? -10.57 -18.266 -1.421 1 97.81 53 VAL B CA 1
ATOM 1519 C C . VAL B 1 53 ? -12.07 -18.141 -1.7 1 97.81 53 VAL B C 1
ATOM 1521 O O . VAL B 1 53 ? -12.852 -19.016 -1.344 1 97.81 53 VAL B O 1
ATOM 1524 N N . LYS B 1 54 ? -12.398 -17.047 -2.324 1 96.69 54 LYS B N 1
ATOM 1525 C CA . LYS B 1 54 ? -13.797 -16.828 -2.686 1 96.69 54 LYS B CA 1
ATOM 1526 C C . LYS B 1 54 ? -14.297 -17.906 -3.631 1 96.69 54 LYS B C 1
ATOM 1528 O O . LYS B 1 54 ? -15.406 -18.422 -3.465 1 96.69 54 LYS B O 1
ATOM 1533 N N . ASP B 1 55 ? -13.508 -18.266 -4.559 1 95.19 55 ASP B N 1
ATOM 1534 C CA . ASP B 1 55 ? -13.875 -19.281 -5.535 1 95.19 55 ASP B CA 1
ATOM 1535 C C . ASP B 1 55 ? -14.078 -20.641 -4.859 1 95.19 55 ASP B C 1
ATOM 1537 O O . ASP B 1 55 ? -14.844 -21.469 -5.344 1 95.19 55 ASP B O 1
ATOM 1541 N N . LEU B 1 56 ? -13.43 -20.859 -3.781 1 95.62 56 LEU B N 1
ATOM 1542 C CA . LEU B 1 56 ? -13.555 -22.094 -3.016 1 95.62 56 LEU B CA 1
ATOM 1543 C C . LEU B 1 56 ? -14.797 -22.062 -2.133 1 95.62 56 LEU B C 1
ATOM 1545 O O . LEU B 1 56 ? -15.086 -23.031 -1.426 1 95.62 56 LEU B O 1
ATOM 1549 N N . GLY B 1 57 ? -15.477 -20.938 -2.186 1 96.25 57 GLY B N 1
ATOM 1550 C CA . GLY B 1 57 ? -16.703 -20.812 -1.412 1 96.25 57 GLY B CA 1
ATOM 1551 C C . GLY B 1 57 ? -16.453 -20.422 0.035 1 96.25 57 GLY B C 1
ATOM 1552 O O . GLY B 1 57 ? -17.297 -20.656 0.898 1 96.25 57 GLY B O 1
ATOM 1553 N N . LYS B 1 58 ? -15.344 -19.938 0.294 1 97.62 58 LYS B N 1
ATOM 1554 C CA . LYS B 1 58 ? -15 -19.562 1.664 1 97.62 58 LYS B CA 1
ATOM 1555 C C . LYS B 1 58 ? -15.062 -18.047 1.852 1 97.62 58 LYS B C 1
ATOM 1557 O O . LYS B 1 58 ? -14.945 -17.281 0.885 1 97.62 58 LYS B O 1
ATOM 1562 N N . GLN B 1 59 ? -15.234 -17.656 3.064 1 98.38 59 GLN B N 1
ATOM 1563 C CA . GLN B 1 59 ? -15.25 -16.234 3.391 1 98.38 59 GLN B CA 1
ATOM 1564 C C . GLN B 1 59 ? -13.852 -15.625 3.305 1 98.38 59 GLN B C 1
ATOM 1566 O O . GLN B 1 59 ? -12.906 -16.156 3.877 1 98.38 59 GLN B O 1
ATOM 1571 N N . VAL B 1 60 ? -13.781 -14.586 2.59 1 98.25 60 VAL B N 1
ATOM 1572 C CA . VAL B 1 60 ? -12.508 -13.875 2.488 1 98.25 60 VAL B CA 1
ATOM 1573 C C . VAL B 1 60 ? -12.25 -13.094 3.775 1 98.25 60 VAL B C 1
ATOM 1575 O O . VAL B 1 60 ? -13.164 -12.477 4.328 1 98.25 60 VAL B O 1
ATOM 1578 N N . GLU B 1 61 ? -11.047 -13.164 4.27 1 97.81 61 GLU B N 1
ATOM 1579 C CA . GLU B 1 61 ? -10.609 -12.445 5.465 1 97.81 61 GLU B CA 1
ATOM 1580 C C . GLU B 1 61 ? -9.266 -11.766 5.234 1 97.81 61 GLU B C 1
ATOM 1582 O O . GLU B 1 61 ? -9.023 -11.195 4.164 1 97.81 61 GLU B O 1
ATOM 1587 N N . ASP B 1 62 ? -8.445 -11.594 6.246 1 97 62 ASP B N 1
ATOM 1588 C CA . ASP B 1 62 ? -7.152 -10.953 6.066 1 97 62 ASP B CA 1
ATOM 1589 C C . ASP B 1 62 ? -6.184 -11.859 5.316 1 97 62 ASP B C 1
ATOM 1591 O O . ASP B 1 62 ? -6.387 -13.07 5.25 1 97 62 ASP B O 1
ATOM 1595 N N . ASP B 1 63 ? -5.148 -11.305 4.871 1 97.81 63 ASP B N 1
ATOM 1596 C CA . ASP B 1 63 ? -4.234 -12.008 3.971 1 97.81 63 ASP B CA 1
ATOM 1597 C C . ASP B 1 63 ? -3.676 -13.266 4.625 1 97.81 63 ASP B C 1
ATOM 1599 O O . ASP B 1 63 ? -3.604 -14.32 3.994 1 97.81 63 ASP B O 1
ATOM 1603 N N . TYR B 1 64 ? -3.297 -13.172 5.895 1 98.5 64 TYR B N 1
ATOM 1604 C CA . TYR B 1 64 ? -2.717 -14.32 6.586 1 98.5 64 TYR B CA 1
ATOM 1605 C C . TYR B 1 64 ? -3.734 -15.445 6.719 1 98.5 64 TYR B C 1
ATOM 1607 O O . TYR B 1 64 ? -3.416 -16.609 6.477 1 98.5 64 TYR B O 1
ATOM 1615 N N . THR B 1 65 ? -4.891 -15.062 7.066 1 98.69 65 THR B N 1
ATOM 1616 C CA . THR B 1 65 ? -5.973 -16.031 7.184 1 98.69 65 THR B CA 1
ATOM 1617 C C . THR B 1 65 ? -6.297 -16.656 5.824 1 98.69 65 THR B C 1
ATOM 1619 O O . THR B 1 65 ? -6.516 -17.859 5.719 1 98.69 65 THR B O 1
ATOM 1622 N N . ASN B 1 66 ? -6.336 -15.836 4.816 1 98.81 66 ASN B N 1
ATOM 1623 C CA . ASN B 1 66 ? -6.613 -16.328 3.471 1 98.81 66 ASN B CA 1
ATOM 1624 C C . ASN B 1 66 ? -5.555 -17.328 3.01 1 98.81 66 ASN B C 1
ATOM 1626 O O . ASN B 1 66 ? -5.883 -18.328 2.387 1 98.81 66 ASN B O 1
ATOM 1630 N N . ILE B 1 67 ? -4.316 -17.047 3.344 1 98.88 67 ILE B N 1
ATOM 1631 C CA . ILE B 1 67 ? -3.238 -17.969 3.014 1 98.88 67 ILE B CA 1
ATOM 1632 C C . ILE B 1 67 ? -3.459 -19.297 3.734 1 98.88 67 ILE B C 1
ATOM 1634 O O . ILE B 1 67 ? -3.334 -20.375 3.133 1 98.88 67 ILE B O 1
ATOM 1638 N N . SER B 1 68 ? -3.795 -19.219 4.984 1 98.81 68 SER B N 1
ATOM 1639 C CA . SER B 1 68 ? -4.035 -20.422 5.781 1 98.81 68 SER B CA 1
ATOM 1640 C C . SER B 1 68 ? -5.168 -21.25 5.195 1 98.81 68 SER B C 1
ATOM 1642 O O . SER B 1 68 ? -5.109 -22.484 5.211 1 98.81 68 SER B O 1
ATOM 1644 N N . LYS B 1 69 ? -6.168 -20.609 4.715 1 98.69 69 LYS B N 1
ATOM 1645 C CA . LYS B 1 69 ? -7.297 -21.312 4.109 1 98.69 69 LYS B CA 1
ATOM 1646 C C . LYS B 1 69 ? -6.855 -22.094 2.879 1 98.69 69 LYS B C 1
ATOM 1648 O O . LYS B 1 69 ? -7.281 -23.234 2.68 1 98.69 69 LYS B O 1
ATOM 1653 N N . LEU B 1 70 ? -6.047 -21.453 2.086 1 98.44 70 LEU B N 1
ATOM 1654 C CA . LEU B 1 70 ? -5.57 -22.141 0.895 1 98.44 70 LEU B CA 1
ATOM 1655 C C . LEU B 1 70 ? -4.73 -23.359 1.273 1 98.44 70 LEU B C 1
ATOM 1657 O O . LEU B 1 70 ? -4.77 -24.375 0.592 1 98.44 70 LEU B O 1
ATOM 1661 N N . LEU B 1 71 ? -3.922 -23.156 2.34 1 98.62 71 LEU B N 1
ATOM 1662 C CA . LEU B 1 71 ? -3.113 -24.266 2.832 1 98.62 71 LEU B CA 1
ATOM 1663 C C . LEU B 1 71 ? -3.996 -25.391 3.338 1 98.62 71 LEU B C 1
ATOM 1665 O O . LEU B 1 71 ? -3.762 -26.562 3.012 1 98.62 71 LEU B O 1
ATOM 1669 N N . GLU B 1 72 ? -4.98 -25.047 4.082 1 98.25 72 GLU B N 1
ATOM 1670 C CA . GLU B 1 72 ? -5.906 -26.016 4.641 1 98.25 72 GLU B CA 1
ATOM 1671 C C . GLU B 1 72 ? -6.641 -26.781 3.539 1 98.25 72 GLU B C 1
ATOM 1673 O O . GLU B 1 72 ? -6.941 -27.969 3.686 1 98.25 72 GLU B O 1
ATOM 1678 N N . GLU B 1 73 ? -6.93 -26.156 2.449 1 97.25 73 GLU B N 1
ATOM 1679 C CA . GLU B 1 73 ? -7.648 -26.75 1.328 1 97.25 73 GLU B CA 1
ATOM 1680 C C . GLU B 1 73 ? -6.699 -27.469 0.38 1 97.25 73 GLU B C 1
ATOM 1682 O O . GLU B 1 73 ? -7.109 -27.938 -0.681 1 97.25 73 GLU B O 1
ATOM 1687 N N . CYS B 1 74 ? -5.465 -27.406 0.729 1 97.25 74 CYS B N 1
ATOM 1688 C CA . CYS B 1 74 ? -4.422 -28.125 -0.0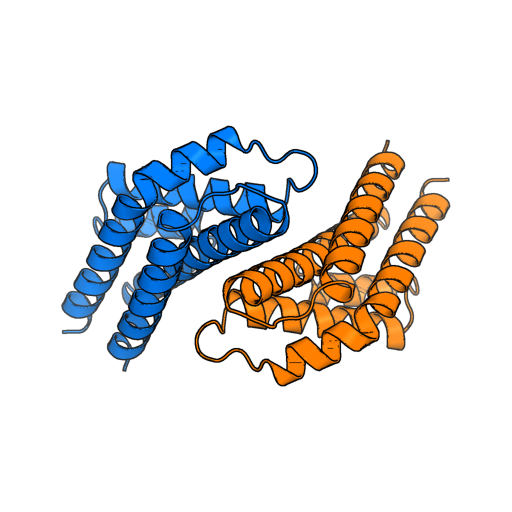02 1 97.25 74 CYS B CA 1
ATOM 1689 C C . CYS B 1 74 ? -4.238 -27.547 -1.397 1 97.25 74 CYS B C 1
ATOM 1691 O O . CYS B 1 74 ? -3.883 -28.266 -2.334 1 97.25 74 CYS B O 1
ATOM 1693 N N . VAL B 1 75 ? -4.586 -26.312 -1.527 1 96.88 75 VAL B N 1
ATOM 1694 C CA . VAL B 1 75 ? -4.344 -25.609 -2.781 1 96.88 75 VAL B CA 1
ATOM 1695 C C . VAL B 1 75 ? -2.855 -25.281 -2.912 1 96.88 75 VAL B C 1
ATOM 1697 O O . VAL B 1 75 ? -2.311 -25.266 -4.02 1 96.88 75 VAL B O 1
ATOM 1700 N N . ILE B 1 76 ? -2.299 -24.922 -1.771 1 98.19 76 ILE B N 1
ATOM 1701 C CA . ILE B 1 76 ? -0.867 -24.656 -1.706 1 98.19 76 ILE B CA 1
ATOM 1702 C C . ILE B 1 76 ? -0.224 -25.547 -0.638 1 98.19 76 ILE B C 1
ATOM 1704 O O . ILE B 1 76 ? -0.918 -26.094 0.22 1 98.19 76 ILE B O 1
ATOM 1708 N N . GLU B 1 77 ? 1.098 -25.703 -0.766 1 98.12 77 GLU B N 1
ATOM 1709 C CA . GLU B 1 77 ? 1.868 -26.453 0.231 1 98.12 77 GLU B CA 1
ATOM 1710 C C . GLU B 1 77 ? 2.473 -25.5 1.269 1 98.12 77 GLU B C 1
ATOM 1712 O O . GLU B 1 77 ? 2.424 -24.281 1.11 1 98.12 77 GLU B O 1
ATOM 1717 N N . GLU B 1 78 ? 3.09 -26.078 2.328 1 98.44 78 GLU B N 1
ATOM 1718 C CA . GLU B 1 78 ? 3.598 -25.281 3.447 1 98.44 78 GLU B CA 1
ATOM 1719 C C . GLU B 1 78 ? 4.695 -24.328 2.994 1 98.44 78 GLU B C 1
ATOM 1721 O O . GLU B 1 78 ? 4.766 -23.188 3.467 1 98.44 78 GLU B O 1
ATOM 1726 N N . SER B 1 79 ? 5.527 -24.75 2.104 1 98 79 SER B N 1
ATOM 1727 C CA . SER B 1 79 ? 6.613 -23.906 1.624 1 98 79 SER B CA 1
ATOM 1728 C C . SER B 1 79 ? 6.074 -22.688 0.876 1 98 79 SER B C 1
ATOM 1730 O O . SER B 1 79 ? 6.613 -21.594 1.001 1 98 79 SER B O 1
ATOM 1732 N N . GLU B 1 80 ? 4.996 -22.906 0.09 1 98.25 80 GLU B N 1
ATOM 1733 C CA . GLU B 1 80 ? 4.367 -21.797 -0.64 1 98.25 80 GLU B CA 1
ATOM 1734 C C . GLU B 1 80 ? 3.652 -20.844 0.31 1 98.25 80 GLU B C 1
ATOM 1736 O O . GLU B 1 80 ? 3.707 -19.625 0.128 1 98.25 80 GLU B O 1
ATOM 1741 N N . ALA B 1 81 ? 3.014 -21.453 1.321 1 98.69 81 ALA B N 1
ATOM 1742 C CA . ALA B 1 81 ? 2.352 -20.641 2.332 1 98.69 81 ALA B CA 1
ATOM 1743 C C . ALA B 1 81 ? 3.355 -19.75 3.066 1 98.69 81 ALA B C 1
ATOM 1745 O O . ALA B 1 81 ? 3.104 -18.562 3.283 1 98.69 81 ALA B O 1
ATOM 1746 N N . GLU B 1 82 ? 4.438 -20.375 3.416 1 98.12 82 GLU B N 1
ATOM 1747 C CA . GLU B 1 82 ? 5.484 -19.625 4.113 1 98.12 82 GLU B CA 1
ATOM 1748 C C . GLU B 1 82 ? 6.023 -18.5 3.25 1 98.12 82 GLU B C 1
ATOM 1750 O O . GLU B 1 82 ? 6.27 -17.391 3.744 1 98.12 82 GLU B O 1
ATOM 1755 N N . LEU B 1 83 ? 6.23 -18.766 2.006 1 98 83 LEU B N 1
ATOM 1756 C CA . LEU B 1 83 ? 6.703 -17.75 1.069 1 98 83 LEU B CA 1
ATOM 1757 C C . LEU B 1 83 ? 5.715 -16.594 0.979 1 98 83 LEU B C 1
ATOM 1759 O O . LEU B 1 83 ? 6.117 -15.43 1.036 1 98 83 LEU B O 1
ATOM 1763 N N . LEU B 1 84 ? 4.445 -16.922 0.856 1 98.5 84 LEU B N 1
ATOM 1764 C CA . LEU B 1 84 ? 3.41 -15.906 0.762 1 98.5 84 LEU B CA 1
ATOM 1765 C C . LEU B 1 84 ? 3.359 -15.062 2.033 1 98.5 84 LEU B C 1
ATOM 1767 O O . LEU B 1 84 ? 3.242 -13.836 1.967 1 98.5 84 LEU B O 1
ATOM 1771 N N . ARG B 1 85 ? 3.484 -15.695 3.146 1 98.44 85 ARG B N 1
ATOM 1772 C CA . ARG B 1 85 ? 3.465 -14.977 4.418 1 98.44 85 ARG B CA 1
ATOM 1773 C C . ARG B 1 85 ? 4.664 -14.047 4.539 1 98.44 85 ARG B C 1
ATOM 1775 O O . ARG B 1 85 ? 4.535 -12.93 5.051 1 98.44 85 ARG B O 1
ATOM 1782 N N . ARG B 1 86 ? 5.742 -14.508 4.137 1 96.94 86 ARG B N 1
ATOM 1783 C CA . ARG B 1 86 ? 6.961 -13.703 4.184 1 96.94 86 ARG B CA 1
ATOM 1784 C C . ARG B 1 86 ? 6.812 -12.438 3.348 1 96.94 86 ARG B C 1
ATOM 1786 O O . ARG B 1 86 ? 7.16 -11.344 3.799 1 96.94 86 ARG B O 1
ATOM 1793 N N . TYR B 1 87 ? 6.305 -12.578 2.158 1 97.62 87 TYR B N 1
ATOM 1794 C CA . TYR B 1 87 ? 6.18 -11.422 1.277 1 97.62 87 TYR B CA 1
ATOM 1795 C C . TYR B 1 87 ? 5.059 -10.5 1.745 1 97.62 87 TYR B C 1
ATOM 1797 O O . TYR B 1 87 ? 5.141 -9.281 1.589 1 97.62 87 TYR B O 1
ATOM 1805 N N . ASN B 1 88 ? 4.008 -11.109 2.258 1 97.31 88 ASN B N 1
ATOM 1806 C CA . ASN B 1 88 ? 2.99 -10.281 2.885 1 97.31 88 ASN B CA 1
ATOM 1807 C C . ASN B 1 88 ? 3.566 -9.453 4.035 1 97.31 88 ASN B C 1
ATOM 1809 O O . ASN B 1 88 ? 3.24 -8.273 4.184 1 97.31 88 ASN B O 1
ATOM 1813 N N . GLY B 1 89 ? 4.402 -10.125 4.832 1 95.19 89 GLY B N 1
ATOM 1814 C CA . GLY B 1 89 ? 5.105 -9.414 5.883 1 95.19 89 GLY B CA 1
ATOM 1815 C C . GLY B 1 89 ? 5.988 -8.297 5.359 1 95.19 89 GLY B C 1
ATOM 1816 O O . GLY B 1 89 ? 6.043 -7.211 5.945 1 95.19 89 GLY B O 1
ATOM 1817 N N . LEU B 1 90 ? 6.699 -8.555 4.32 1 94.69 90 LEU B N 1
ATOM 1818 C CA . LEU B 1 90 ? 7.562 -7.547 3.713 1 94.69 90 LEU B CA 1
ATOM 1819 C C . LEU B 1 90 ? 6.754 -6.348 3.24 1 94.69 90 LEU B C 1
ATOM 1821 O O . LEU B 1 90 ? 7.148 -5.199 3.461 1 94.69 90 LEU B O 1
ATOM 1825 N N . ARG B 1 91 ? 5.711 -6.621 2.535 1 94.19 91 ARG B N 1
ATOM 1826 C CA . ARG B 1 91 ? 4.844 -5.547 2.066 1 94.19 91 ARG B CA 1
ATOM 1827 C C . ARG B 1 91 ? 4.383 -4.668 3.225 1 94.19 91 ARG B C 1
ATOM 1829 O O . ARG B 1 91 ? 4.406 -3.439 3.125 1 94.19 91 ARG B O 1
ATOM 1836 N N . ASN B 1 92 ? 3.973 -5.293 4.363 1 91.44 92 ASN B N 1
ATOM 1837 C CA . ASN B 1 92 ? 3.559 -4.559 5.555 1 91.44 92 ASN B CA 1
ATOM 1838 C C . ASN B 1 92 ? 4.695 -3.707 6.113 1 91.44 92 ASN B C 1
ATOM 1840 O O . ASN B 1 92 ? 4.473 -2.586 6.57 1 91.44 92 ASN B O 1
ATOM 1844 N N . ALA B 1 93 ? 5.816 -4.238 6.09 1 92.25 93 ALA B N 1
ATOM 1845 C CA . ALA B 1 93 ? 6.984 -3.508 6.57 1 92.25 93 ALA B CA 1
ATOM 1846 C C . ALA B 1 93 ? 7.27 -2.293 5.691 1 92.25 93 ALA B C 1
ATOM 1848 O O . ALA B 1 93 ? 7.613 -1.221 6.191 1 92.25 93 ALA B O 1
ATOM 1849 N N . ILE B 1 94 ? 7.145 -2.471 4.402 1 92.12 94 ILE B N 1
ATOM 1850 C CA . ILE B 1 94 ? 7.379 -1.379 3.463 1 92.12 94 ILE B CA 1
ATOM 1851 C C . ILE B 1 94 ? 6.316 -0.298 3.652 1 92.12 94 ILE B C 1
ATOM 1853 O O . ILE B 1 94 ? 6.629 0.895 3.652 1 92.12 94 ILE B O 1
ATOM 1857 N N . ALA B 1 95 ? 5.109 -0.695 3.926 1 86.88 95 ALA B N 1
ATOM 1858 C CA . ALA B 1 95 ? 3.984 0.23 4.043 1 86.88 95 ALA B CA 1
ATOM 1859 C C . ALA B 1 95 ? 4.023 0.974 5.375 1 86.88 95 ALA B C 1
ATOM 1861 O O . ALA B 1 95 ? 3.627 2.139 5.453 1 86.88 95 ALA B O 1
ATOM 1862 N N . HIS B 1 96 ? 4.523 0.323 6.449 1 84.19 96 HIS B N 1
ATOM 1863 C CA . HIS B 1 96 ? 4.305 0.886 7.777 1 84.19 96 HIS B CA 1
ATOM 1864 C C . HIS B 1 96 ? 5.629 1.208 8.461 1 84.19 96 HIS B C 1
ATOM 1866 O O . HIS B 1 96 ? 5.66 1.978 9.43 1 84.19 96 HIS B O 1
ATOM 1872 N N . HIS B 1 97 ? 6.625 0.662 8.117 1 75.38 97 HIS B N 1
ATOM 1873 C CA . HIS B 1 97 ? 7.863 0.878 8.859 1 75.38 97 HIS B CA 1
ATOM 1874 C C . HIS B 1 97 ? 8.805 1.804 8.102 1 75.38 97 HIS B C 1
ATOM 1876 O O . HIS B 1 97 ? 10.016 1.558 8.047 1 75.38 97 HIS B O 1
ATOM 1882 N N . TYR B 1 98 ? 8.219 2.826 7.617 1 68.75 98 TYR B N 1
ATOM 1883 C CA . TYR B 1 98 ? 8.922 3.758 6.746 1 68.75 98 TYR B CA 1
ATOM 1884 C C . TYR B 1 98 ? 10.219 4.227 7.387 1 68.75 98 TYR B C 1
ATOM 1886 O O . TYR B 1 98 ? 11.25 4.32 6.719 1 68.75 98 TYR B O 1
ATOM 1894 N N . ASN B 1 99 ? 10.188 4.438 8.617 1 65.81 99 ASN B N 1
ATOM 1895 C CA . ASN B 1 99 ? 11.344 5.008 9.297 1 65.81 99 ASN B CA 1
ATOM 1896 C C . ASN B 1 99 ? 12.438 3.963 9.523 1 65.81 99 ASN B C 1
ATOM 1898 O O . ASN B 1 99 ? 13.617 4.301 9.633 1 65.81 99 ASN B O 1
ATOM 1902 N N . HIS B 1 100 ? 12.008 2.828 9.445 1 79.94 100 HIS B N 1
ATOM 1903 C CA . HIS B 1 100 ? 12.961 1.799 9.844 1 79.94 100 HIS B CA 1
ATOM 1904 C C . HIS B 1 100 ? 12.891 0.592 8.914 1 79.94 100 HIS B C 1
ATOM 1906 O O . HIS B 1 100 ? 13.039 -0.549 9.352 1 79.94 100 HIS B O 1
ATOM 1912 N N . LEU B 1 101 ? 12.805 0.947 7.695 1 85.31 101 LEU B N 1
ATOM 1913 C CA . LEU B 1 101 ? 12.766 -0.176 6.766 1 85.31 101 LEU B CA 1
ATOM 1914 C C . LEU B 1 101 ? 14.148 -0.806 6.621 1 85.31 101 LEU B C 1
ATOM 1916 O O . LEU B 1 101 ? 15.133 -0.104 6.383 1 85.31 101 LEU B O 1
ATOM 1920 N N . ASP B 1 102 ? 14.242 -2.102 6.914 1 86.81 102 ASP B N 1
ATOM 1921 C CA . ASP B 1 102 ? 15.469 -2.863 6.75 1 86.81 102 ASP B CA 1
ATOM 1922 C C . ASP B 1 102 ? 15.711 -3.211 5.281 1 86.81 102 ASP B C 1
ATOM 1924 O O . ASP B 1 102 ? 15.164 -4.191 4.773 1 86.81 102 ASP B O 1
ATOM 1928 N N . LEU B 1 103 ? 16.594 -2.557 4.668 1 87.31 103 LEU B N 1
ATOM 1929 C CA . LEU B 1 103 ? 16.828 -2.715 3.234 1 87.31 103 LEU B CA 1
ATOM 1930 C C . LEU B 1 103 ? 17.438 -4.078 2.93 1 87.31 103 LEU B C 1
ATOM 1932 O O . LEU B 1 103 ? 17.312 -4.59 1.814 1 87.31 103 LEU B O 1
ATOM 1936 N N . SER B 1 104 ? 18.156 -4.633 3.93 1 90.38 104 SER B N 1
ATOM 1937 C CA . SER B 1 104 ? 18.734 -5.961 3.711 1 90.38 104 SER B CA 1
ATOM 1938 C C . SER B 1 104 ? 17.641 -7.004 3.52 1 90.38 104 SER B C 1
ATOM 1940 O O . SER B 1 104 ? 17.797 -7.953 2.754 1 90.38 104 SER B O 1
ATOM 1942 N N . LYS B 1 105 ? 16.5 -6.805 4.172 1 90.88 105 LYS B N 1
ATOM 1943 C CA . LYS B 1 105 ? 15.352 -7.695 4 1 90.88 105 LYS B CA 1
ATOM 1944 C C . LYS B 1 105 ? 14.734 -7.539 2.613 1 90.88 105 LYS B C 1
ATOM 1946 O O . LYS B 1 105 ? 14.344 -8.523 1.99 1 90.88 105 LYS B O 1
ATOM 1951 N N . VAL B 1 106 ? 14.703 -6.363 2.16 1 92.94 106 VAL B N 1
ATOM 1952 C CA . VAL B 1 106 ? 14.18 -6.09 0.828 1 92.94 106 VAL B CA 1
ATOM 1953 C C . VAL B 1 106 ? 15.07 -6.742 -0.225 1 92.94 106 VAL B C 1
ATOM 1955 O O . VAL B 1 106 ? 14.578 -7.41 -1.137 1 92.94 106 VAL B O 1
ATOM 1958 N N . GLU B 1 107 ? 16.344 -6.59 0.008 1 91.44 107 GLU B N 1
ATOM 1959 C CA . GLU B 1 107 ? 17.297 -7.152 -0.945 1 91.44 107 GLU B CA 1
ATOM 1960 C C . GLU B 1 107 ? 17.188 -8.672 -0.993 1 91.44 107 GLU B C 1
ATOM 1962 O O . GLU B 1 107 ? 17.266 -9.273 -2.068 1 91.44 107 GLU B O 1
ATOM 1967 N N . ARG B 1 108 ? 17.078 -9.219 0.12 1 91.5 108 ARG B N 1
ATOM 1968 C CA . ARG B 1 108 ? 16.922 -10.672 0.182 1 91.5 108 ARG B CA 1
ATOM 1969 C C . ARG B 1 108 ? 15.633 -11.109 -0.509 1 91.5 108 ARG B C 1
ATOM 1971 O O . ARG B 1 108 ? 15.617 -12.125 -1.215 1 91.5 108 ARG B O 1
ATOM 1978 N N . ALA B 1 109 ? 14.609 -10.367 -0.31 1 91.25 109 ALA B N 1
ATOM 1979 C CA . ALA B 1 109 ? 13.32 -10.695 -0.921 1 91.25 109 ALA B CA 1
ATOM 1980 C C . ALA B 1 109 ? 13.398 -10.602 -2.441 1 91.25 109 ALA B C 1
ATOM 1982 O O . ALA B 1 109 ? 12.75 -11.375 -3.15 1 91.25 109 ALA B O 1
ATOM 1983 N N . LEU B 1 110 ? 14.172 -9.727 -2.883 1 93.31 110 LEU B N 1
ATOM 1984 C CA . LEU B 1 110 ? 14.32 -9.523 -4.32 1 93.31 110 LEU B CA 1
ATOM 1985 C C . LEU B 1 110 ? 14.914 -10.766 -4.984 1 93.31 110 LEU B C 1
ATOM 1987 O O . LEU B 1 110 ? 14.617 -11.055 -6.145 1 93.31 110 LEU B O 1
ATOM 1991 N N . THR B 1 111 ? 15.703 -11.492 -4.227 1 91.31 111 THR B N 1
ATOM 1992 C CA . THR B 1 111 ? 16.391 -12.641 -4.805 1 91.31 111 THR B CA 1
ATOM 1993 C C . THR B 1 111 ? 15.43 -13.805 -5.02 1 91.31 111 THR B C 1
ATOM 1995 O O . THR B 1 111 ? 15.727 -14.727 -5.777 1 91.31 111 THR B O 1
ATOM 1998 N N . GLN B 1 112 ? 14.305 -13.711 -4.41 1 93.06 112 GLN B N 1
ATOM 1999 C CA . GLN B 1 112 ? 13.375 -14.828 -4.504 1 93.06 112 GLN B CA 1
ATOM 2000 C C . GLN B 1 112 ? 12.031 -14.383 -5.078 1 93.06 112 GLN B C 1
ATOM 2002 O O . GLN B 1 112 ? 11.039 -15.109 -4.984 1 93.06 112 GLN B O 1
ATOM 2007 N N . LEU B 1 113 ? 12.008 -13.281 -5.695 1 95.75 113 LEU B N 1
ATOM 2008 C CA . LEU B 1 113 ? 10.773 -12.75 -6.254 1 95.75 113 LEU B CA 1
ATOM 2009 C C . LEU B 1 113 ? 10.242 -13.648 -7.363 1 95.75 113 LEU B C 1
ATOM 2011 O O . LEU B 1 113 ? 9.031 -13.742 -7.57 1 95.75 113 LEU B O 1
ATOM 2015 N N . ASP B 1 114 ? 11.188 -14.32 -7.996 1 95.31 114 ASP B N 1
ATOM 2016 C CA . ASP B 1 114 ? 10.781 -15.25 -9.047 1 95.31 114 ASP B CA 1
ATOM 2017 C C . ASP B 1 114 ? 9.945 -16.391 -8.477 1 95.31 114 ASP B C 1
ATOM 2019 O O . ASP B 1 114 ? 9.031 -16.891 -9.141 1 95.31 114 ASP B O 1
ATOM 2023 N N . GLU B 1 115 ? 10.273 -16.797 -7.324 1 97.12 115 GLU B N 1
ATOM 2024 C CA . GLU B 1 115 ? 9.5 -17.844 -6.672 1 97.12 115 GLU B CA 1
ATOM 2025 C C . GLU B 1 115 ? 8.086 -17.375 -6.355 1 97.12 115 GLU B C 1
ATOM 2027 O O . GLU B 1 115 ? 7.129 -18.141 -6.43 1 97.12 115 GLU B O 1
ATOM 2032 N N . LEU B 1 116 ? 7.98 -16.125 -5.992 1 98.06 116 LEU B N 1
ATOM 2033 C CA . LEU B 1 116 ? 6.656 -15.547 -5.773 1 98.06 116 LEU B CA 1
ATOM 2034 C C . LEU B 1 116 ? 5.828 -15.594 -7.051 1 98.06 116 LEU B C 1
ATOM 2036 O O . LEU B 1 116 ? 4.637 -15.914 -7.012 1 98.06 116 LEU B O 1
ATOM 2040 N N . TYR B 1 117 ? 6.477 -15.281 -8.102 1 97.88 117 TYR B N 1
ATOM 2041 C CA . TYR B 1 117 ? 5.793 -15.344 -9.391 1 97.88 117 TYR B CA 1
ATOM 2042 C C . TYR B 1 117 ? 5.316 -16.75 -9.688 1 97.88 117 TYR B C 1
ATOM 2044 O O . TYR B 1 117 ? 4.191 -16.953 -10.156 1 97.88 117 TYR B O 1
ATOM 2052 N N . GLU B 1 118 ? 6.129 -17.656 -9.445 1 98 118 GLU B N 1
ATOM 2053 C CA . GLU B 1 118 ? 5.777 -19.062 -9.703 1 98 118 GLU B CA 1
ATOM 2054 C C . GLU B 1 118 ? 4.566 -19.484 -8.883 1 98 118 GLU B C 1
ATOM 2056 O O . GLU B 1 118 ? 3.701 -20.203 -9.375 1 98 118 GLU B O 1
ATOM 2061 N N . VAL B 1 119 ? 4.543 -19.062 -7.664 1 98.38 119 VAL B N 1
ATOM 2062 C CA . VAL B 1 119 ? 3.395 -19.375 -6.82 1 98.38 119 VAL B CA 1
ATOM 2063 C C . VAL B 1 119 ? 2.141 -18.703 -7.379 1 98.38 119 VAL B C 1
ATOM 2065 O O . VAL B 1 119 ? 1.071 -19.328 -7.426 1 98.38 119 VAL B O 1
ATOM 2068 N N . ALA B 1 120 ? 2.242 -17.484 -7.801 1 98 120 ALA B N 1
ATOM 2069 C CA . ALA B 1 120 ? 1.109 -16.766 -8.391 1 98 120 ALA B CA 1
ATOM 2070 C C . ALA B 1 120 ? 0.58 -17.5 -9.617 1 98 120 ALA B C 1
ATOM 2072 O O . ALA B 1 120 ? -0.633 -17.641 -9.789 1 98 120 ALA B O 1
ATOM 2073 N N . VAL B 1 121 ? 1.475 -17.969 -10.43 1 97.81 121 VAL B N 1
ATOM 2074 C CA . VAL B 1 121 ? 1.099 -18.719 -11.617 1 97.81 121 VAL B CA 1
ATOM 2075 C C . VAL B 1 121 ? 0.324 -19.969 -11.219 1 97.81 121 VAL B C 1
ATOM 2077 O O . VAL B 1 121 ? -0.717 -20.281 -11.805 1 97.81 121 VAL B O 1
ATOM 2080 N N . LYS B 1 122 ? 0.843 -20.609 -10.266 1 97.56 122 LYS B N 1
ATOM 2081 C CA . LYS B 1 122 ? 0.187 -21.828 -9.781 1 97.56 122 LYS B CA 1
ATOM 2082 C C . LYS B 1 122 ? -1.223 -21.531 -9.281 1 97.56 122 LYS B C 1
ATOM 2084 O O . LYS B 1 122 ? -2.156 -22.281 -9.539 1 97.56 122 LYS B O 1
ATOM 2089 N N . LEU B 1 123 ? -1.372 -20.5 -8.539 1 97.69 123 LEU B N 1
ATOM 2090 C CA . LEU B 1 123 ? -2.682 -20.125 -8.023 1 97.69 123 LEU B CA 1
ATOM 2091 C C . LEU B 1 123 ? -3.662 -19.875 -9.164 1 97.69 123 LEU B C 1
ATOM 2093 O O . LEU B 1 123 ? -4.809 -20.312 -9.117 1 97.69 123 LEU B O 1
ATOM 2097 N N . VAL B 1 124 ? -3.209 -19.188 -10.148 1 96.44 124 VAL B N 1
ATOM 2098 C CA . VAL B 1 124 ? -4.062 -18.859 -11.281 1 96.44 124 VAL B CA 1
ATOM 2099 C C . VAL B 1 124 ? -4.434 -20.125 -12.055 1 96.44 124 VAL B C 1
ATOM 2101 O O . VAL B 1 124 ? -5.578 -20.281 -12.477 1 96.44 124 VAL B O 1
ATOM 2104 N N . LYS B 1 125 ? -3.486 -21 -12.188 1 95.56 125 LYS B N 1
ATOM 2105 C CA . LYS B 1 125 ? -3.764 -22.281 -12.852 1 95.56 125 LYS B CA 1
ATOM 2106 C C . LYS B 1 125 ? -4.785 -23.094 -12.062 1 95.56 125 LYS B C 1
ATOM 2108 O O . LYS B 1 125 ? -5.652 -23.75 -12.648 1 95.56 125 LYS B O 1
ATOM 2113 N N . THR B 1 126 ? -4.602 -23.047 -10.797 1 94.44 126 THR B N 1
ATOM 2114 C CA . THR B 1 126 ? -5.539 -23.766 -9.938 1 94.44 126 THR B CA 1
ATOM 2115 C C . THR B 1 126 ? -6.949 -23.203 -10.094 1 94.44 126 THR B C 1
ATOM 2117 O O . THR B 1 126 ? -7.922 -23.953 -10.148 1 94.44 126 THR B O 1
ATOM 2120 N N . ALA B 1 127 ? -7.066 -21.922 -10.117 1 92.81 127 ALA B N 1
ATOM 2121 C CA . ALA B 1 127 ? -8.359 -21.266 -10.297 1 92.81 127 ALA B CA 1
ATOM 2122 C C . ALA B 1 127 ? -9 -21.688 -11.617 1 92.81 127 ALA B C 1
ATOM 2124 O O . ALA B 1 127 ? -10.219 -21.875 -11.695 1 92.81 127 ALA B O 1
ATOM 2125 N N . ASP B 1 128 ? -8.219 -21.766 -12.641 1 88.5 128 ASP B N 1
ATOM 2126 C CA . ASP B 1 128 ? -8.703 -22.188 -13.953 1 88.5 128 ASP B CA 1
ATOM 2127 C C . ASP B 1 128 ? -9.266 -23.594 -13.898 1 88.5 128 ASP B C 1
ATOM 2129 O O . ASP B 1 128 ? -10.266 -23.891 -14.555 1 88.5 128 ASP B O 1
ATOM 2133 N N . LYS B 1 129 ? -8.688 -24.438 -13.086 1 88.56 129 LYS B N 1
ATOM 2134 C CA . LYS B 1 129 ? -9.125 -25.812 -12.961 1 88.56 129 LYS B CA 1
ATOM 2135 C C . LYS B 1 129 ? -10.422 -25.922 -12.156 1 88.56 129 LYS B C 1
ATOM 2137 O O . LYS B 1 129 ? -11.266 -26.781 -12.438 1 88.56 129 LYS B O 1
ATOM 2142 N N . LEU B 1 130 ? -10.5 -25.062 -11.211 1 83.38 130 LEU B N 1
ATOM 2143 C CA . LEU B 1 130 ? -11.703 -25.078 -10.383 1 83.38 130 LEU B CA 1
ATOM 2144 C C . LEU B 1 130 ? -12.906 -24.562 -11.164 1 83.38 130 LEU B C 1
ATOM 2146 O O . LEU B 1 130 ? -14.031 -25 -10.938 1 83.38 130 LEU B O 1
ATOM 2150 N N . ALA B 1 131 ? -12.75 -23.594 -11.984 1 76.38 131 ALA B N 1
ATOM 2151 C CA . ALA B 1 131 ? -13.836 -23 -12.766 1 76.38 131 ALA B CA 1
ATOM 2152 C C . ALA B 1 131 ? -14.32 -23.969 -13.844 1 76.38 131 ALA B C 1
ATOM 2154 O O . ALA B 1 131 ? -15.453 -23.859 -14.32 1 76.38 131 ALA B O 1
ATOM 2155 N N . GLY B 1 132 ? -13.422 -24.719 -14.297 1 64.19 132 GLY B N 1
ATOM 2156 C CA . GLY B 1 132 ? -13.875 -25.734 -15.227 1 64.19 132 GLY B CA 1
ATOM 2157 C C . GLY B 1 132 ? -14.43 -26.969 -14.547 1 64.19 132 GLY B C 1
ATOM 2158 O O . GLY B 1 132 ? -15.477 -27.5 -14.945 1 64.19 132 GLY B O 1
#

Nearest PDB structures (foldseek):
  7bxo-assembly1_F  TM=8.298E-01  e=2.091E-04  Shewanella oneidensis MR-1
  7aer-assembly1_B  TM=8.122E-01  e=1.985E-04  Shewanella oneidensis MR-1
  7ae6-assembly1_B  TM=8.516E-01  e=5.651E-03  Aphanizomenon flos-aquae 2012/KM1/D3
  1wwp-assembly1_B  TM=7.425E-01  e=9.536E-03  Thermus thermophilus HB8
  8gl3-assembly1_A  TM=3.446E-01  e=4.827E+00  synthetic construct

Sequence (264 aa):
MRRRRYLEKLEWVEREINFATEHAMSDEVRKRAVLYSIMTAVEVVMDIVAMLVKDLGKQVEDDYTNISKLLEECVIEESEAELLRRYNGLRNAIAHHYNHLDLSKVERALTQLDELYEVAVKLVKTADKLAGMRRRRYLEKLEWVEREINFATEHAMSDEVRKRAVLYSIMTAVEVVMDIVAMLVKDLGKQVEDDYTNISKLLEECVIEESEAELLRRYNGLRNAIAHHYNHLDLSKVERALTQLDELYEVAVKLVKTADKLAG